Protein AF-Q6RUT8-2-F1 (afdb_monomer_lite)

Sequence (332 aa):
MAEQKAREAKVSLEETQAGELASYVHENLEAVQMAGKLAQQETQDALELLQEKSQVLEGSVAGLDQQLKDLSDHCLALSWRLDLQEQTLGLKLSQKQAAWEGMERESLKDLVQWLKEVTAHLEEVQEKVNSLPQQIESISNKCVIHKSEVDVKISAEGKAREFEVETVRQELAALLMSVQLLKEENPGRKIAEIQGQLATFQKQMIKLENSLQANKTIQNLKFNNETKLRTEEIATLRESMLRLWSEEGPWPLTLGSKRVFMSLVRQRFFIKDVALDAMVSVNSWGVYQAVRWLRWKRFLLNLVAQKRPGVTSAMTQWKPAYEVTSLTVFQK

pLDDT: mean 80.49, std 21.08, range [28.77, 98.75]

Secondary structure (DSSP, 8-state):
-HHHHHHHHHHHHHHHHHHHHHHHHHHHHHHHHHHHHHHHHHHHHHHHHHHHHHHHHHHHHHHHHHHHHHHHHHHHHHHHHHHHHHHHHHHHHHHHHHHHHHHHHHHHHHHHHHHHHHHHHHHHHHHHHHHHHHHHHHHHHHHHHHHHHHHHHHHHHHHHHHHHHHHHHHHHHHHHHHHHHHHHS-HHHHHHHHHHHHHHHHHHHHHHHHHHHHHHHHHHHHHHHHHHHHHHHHHHHHHHHHHHHHS--S----HHHHHHHHHHHHS-TT-----TT-TT---HHHHHHHHHHHHHHHHHHHHHHHT-S---SS------------------

Structure (mmCIF, N/CA/C/O backbone):
data_AF-Q6RUT8-2-F1
#
_entry.id   AF-Q6RUT8-2-F1
#
loop_
_atom_site.group_PDB
_atom_site.id
_atom_site.type_symbol
_atom_site.label_atom_id
_atom_site.label_alt_id
_atom_site.label_comp_id
_atom_site.label_asym_id
_atom_site.label_entity_id
_atom_site.label_seq_id
_atom_site.pdbx_PDB_ins_code
_atom_site.Cartn_x
_atom_site.Cartn_y
_atom_site.Cartn_z
_atom_site.occupancy
_atom_site.B_iso_or_equiv
_atom_site.auth_seq_id
_atom_site.auth_comp_id
_atom_site.auth_asym_id
_atom_site.auth_atom_id
_atom_site.pdbx_PDB_model_num
ATOM 1 N N . MET A 1 1 ? 136.894 -28.354 -70.378 1.00 56.44 1 MET A N 1
ATOM 2 C CA . MET A 1 1 ? 135.723 -28.345 -71.290 1.00 56.44 1 MET A CA 1
ATOM 3 C C . MET A 1 1 ? 134.464 -28.910 -70.633 1.00 56.44 1 MET A C 1
ATOM 5 O O . MET A 1 1 ? 133.463 -28.209 -70.637 1.00 56.44 1 MET A O 1
ATOM 9 N N . ALA A 1 2 ? 134.487 -30.113 -70.036 1.00 69.94 2 ALA A N 1
ATOM 10 C CA . ALA A 1 2 ? 133.296 -30.693 -69.392 1.00 69.94 2 ALA A CA 1
ATOM 11 C C . ALA A 1 2 ? 132.776 -29.879 -68.184 1.00 69.94 2 ALA A C 1
ATOM 13 O O . ALA A 1 2 ? 131.581 -29.626 -68.105 1.00 69.94 2 ALA A O 1
ATOM 14 N N . GLU A 1 3 ? 133.657 -29.388 -67.300 1.00 69.00 3 GLU A N 1
ATOM 15 C CA . GLU A 1 3 ? 133.248 -28.549 -66.156 1.00 69.00 3 GLU A CA 1
ATOM 16 C C . GLU A 1 3 ? 132.601 -27.222 -66.566 1.00 69.00 3 GLU A C 1
ATOM 18 O O . GLU A 1 3 ? 131.673 -26.773 -65.905 1.00 69.00 3 GLU A O 1
ATOM 23 N N . GLN A 1 4 ? 133.062 -26.591 -67.650 1.00 69.62 4 GLN A N 1
ATOM 24 C CA . GLN A 1 4 ? 132.521 -25.301 -68.087 1.00 69.62 4 GLN A CA 1
ATOM 25 C C . GLN A 1 4 ? 131.112 -25.463 -68.660 1.00 69.62 4 GLN A C 1
ATOM 27 O O . GLN A 1 4 ? 130.215 -24.737 -68.254 1.00 69.62 4 GLN A O 1
ATOM 32 N N . LYS A 1 5 ? 130.891 -26.503 -69.480 1.00 73.69 5 LYS A N 1
ATOM 33 C CA . LYS A 1 5 ? 129.544 -26.891 -69.927 1.00 73.69 5 LYS A CA 1
ATOM 34 C C . LYS A 1 5 ? 128.638 -27.308 -68.768 1.00 73.69 5 LYS A C 1
ATOM 36 O O . LYS A 1 5 ? 127.457 -27.002 -68.801 1.00 73.69 5 LYS A O 1
ATOM 41 N N . ALA A 1 6 ? 129.166 -27.987 -67.745 1.00 75.38 6 ALA A N 1
ATOM 42 C CA . ALA A 1 6 ? 128.391 -28.337 -66.553 1.00 75.38 6 ALA A CA 1
ATOM 43 C C . ALA A 1 6 ? 128.013 -27.096 -65.726 1.00 75.38 6 ALA A C 1
ATOM 45 O O . ALA A 1 6 ? 126.902 -27.032 -65.210 1.00 75.38 6 ALA A O 1
ATOM 46 N N . ARG A 1 7 ? 128.902 -26.095 -65.629 1.00 74.56 7 ARG A N 1
ATOM 47 C CA . ARG A 1 7 ? 128.604 -24.798 -65.000 1.00 74.56 7 ARG A CA 1
ATOM 48 C C . ARG A 1 7 ? 127.581 -24.001 -65.801 1.00 74.56 7 ARG A C 1
ATOM 50 O O . ARG A 1 7 ? 126.637 -23.518 -65.201 1.00 74.56 7 ARG A O 1
ATOM 57 N N . GLU A 1 8 ? 127.726 -23.908 -67.120 1.00 75.88 8 GLU A N 1
ATOM 58 C CA . GLU A 1 8 ? 126.748 -23.246 -67.998 1.00 75.88 8 GLU A CA 1
ATOM 59 C C . GLU A 1 8 ? 125.385 -23.937 -67.941 1.00 75.88 8 GLU A C 1
ATOM 61 O O . GLU A 1 8 ? 124.378 -23.264 -67.776 1.00 75.88 8 GLU A O 1
ATOM 66 N N . ALA A 1 9 ? 125.343 -25.274 -67.983 1.00 75.50 9 ALA A N 1
ATOM 67 C CA . ALA A 1 9 ? 124.104 -26.029 -67.817 1.00 75.50 9 ALA A CA 1
ATOM 68 C C . ALA A 1 9 ? 123.479 -25.783 -66.437 1.00 75.50 9 ALA A C 1
ATOM 70 O O . ALA A 1 9 ? 122.274 -25.576 -66.351 1.00 75.50 9 ALA A O 1
ATOM 71 N N . LYS A 1 10 ? 124.287 -25.745 -65.367 1.00 79.25 10 LYS A N 1
ATOM 72 C CA . LYS A 1 10 ? 123.815 -25.433 -64.013 1.00 79.25 10 LYS A CA 1
ATOM 73 C C . LYS A 1 10 ? 123.274 -24.007 -63.909 1.00 79.25 10 LYS A C 1
ATOM 75 O O . LYS A 1 10 ? 122.197 -23.847 -63.364 1.00 79.25 10 LYS A O 1
ATOM 80 N N . VAL A 1 11 ? 123.963 -23.015 -64.477 1.00 77.31 11 VAL A N 1
ATOM 81 C CA . VAL A 1 11 ? 123.493 -21.620 -64.537 1.00 77.31 11 VAL A CA 1
ATOM 82 C C . VAL A 1 11 ? 122.209 -21.525 -65.348 1.00 77.31 11 VAL A C 1
ATOM 84 O O . VAL A 1 11 ? 121.257 -20.936 -64.871 1.00 77.31 11 VAL A O 1
ATOM 87 N N . SER A 1 12 ? 122.131 -22.160 -66.521 1.00 77.75 12 SER A N 1
ATOM 88 C CA . SER A 1 12 ? 120.907 -22.155 -67.329 1.00 77.75 12 SER A CA 1
ATOM 89 C C . SER A 1 12 ? 119.745 -22.840 -66.615 1.00 77.75 12 SER A C 1
ATOM 91 O O . SER A 1 12 ? 118.621 -22.369 -66.710 1.00 77.75 12 SER A O 1
ATOM 93 N N . LEU A 1 13 ? 120.018 -23.91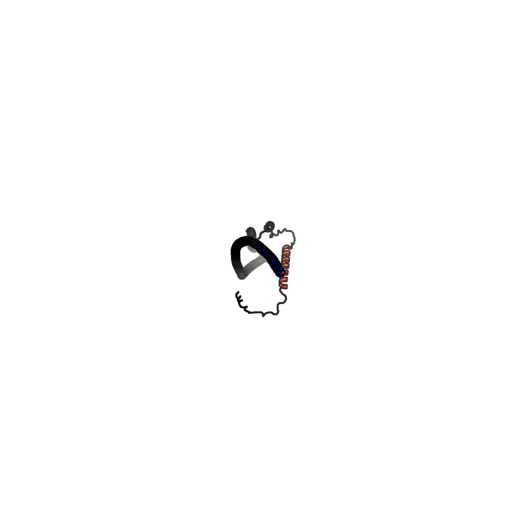5 -65.863 1.00 79.56 13 LEU A N 1
ATOM 94 C CA . LEU A 1 13 ? 119.019 -24.637 -65.085 1.00 79.56 13 LEU A CA 1
ATOM 95 C C . LEU A 1 13 ? 118.562 -23.803 -63.882 1.00 79.56 13 LEU A C 1
ATOM 97 O O . LEU A 1 13 ? 117.364 -23.720 -63.640 1.00 79.56 13 LEU A O 1
ATOM 101 N N . GLU A 1 14 ? 119.494 -23.142 -63.189 1.00 81.38 14 GLU A N 1
ATOM 102 C CA . GLU A 1 14 ? 119.226 -22.161 -62.130 1.00 81.38 14 GLU A CA 1
ATOM 103 C C . GLU A 1 14 ? 118.451 -20.948 -62.668 1.00 81.38 14 GLU A C 1
ATOM 105 O O . GLU A 1 14 ? 117.532 -20.495 -62.000 1.00 81.38 14 GLU A O 1
ATOM 110 N N . GLU A 1 15 ? 118.747 -20.455 -63.874 1.00 80.38 15 GLU A N 1
ATOM 111 C CA . GLU A 1 15 ? 118.014 -19.372 -64.543 1.00 80.38 15 GLU A CA 1
ATOM 112 C C . GLU A 1 15 ? 116.606 -19.806 -64.950 1.00 80.38 15 GLU A C 1
ATOM 114 O O . GLU A 1 15 ? 115.661 -19.061 -64.707 1.00 80.38 15 GLU A O 1
ATOM 119 N N . THR A 1 16 ? 116.422 -21.009 -65.511 1.00 82.88 16 THR A N 1
ATOM 120 C CA . THR A 1 16 ? 115.076 -21.547 -65.769 1.00 82.88 16 THR A CA 1
ATOM 121 C C . THR A 1 16 ? 114.309 -21.773 -64.475 1.00 82.88 16 THR A C 1
ATOM 123 O O . THR A 1 16 ? 113.157 -21.372 -64.403 1.00 82.88 16 THR A O 1
ATOM 126 N N . GLN A 1 17 ? 114.934 -22.322 -63.428 1.00 86.06 17 GLN A N 1
ATOM 127 C CA . GLN A 1 17 ? 114.297 -22.490 -62.119 1.00 86.06 17 GLN A CA 1
ATOM 128 C C . GLN A 1 17 ? 113.959 -21.141 -61.482 1.00 86.06 17 GLN A C 1
ATOM 130 O O . GLN A 1 17 ? 112.883 -20.988 -60.916 1.00 86.06 17 GLN A O 1
ATOM 135 N N . ALA A 1 18 ? 114.840 -20.145 -61.583 1.00 84.12 18 ALA A N 1
ATOM 136 C CA . ALA A 1 18 ? 114.587 -18.791 -61.106 1.00 84.12 18 ALA A CA 1
ATOM 137 C C . ALA A 1 18 ? 113.486 -18.104 -61.923 1.00 84.12 18 ALA A C 1
ATOM 139 O O . ALA A 1 18 ? 112.670 -17.393 -61.348 1.00 84.12 18 ALA A O 1
ATOM 140 N N . GLY A 1 19 ? 113.432 -18.336 -63.236 1.00 85.31 19 GLY A N 1
ATOM 141 C CA . GLY A 1 19 ? 112.384 -17.846 -64.128 1.00 85.31 19 GLY A CA 1
ATOM 142 C C . GLY A 1 19 ? 111.025 -18.491 -63.850 1.00 85.31 19 GLY A C 1
ATOM 143 O O . GLY A 1 19 ? 110.020 -17.786 -63.776 1.00 85.31 19 GLY A O 1
ATOM 144 N N . GLU A 1 20 ? 110.989 -19.805 -63.624 1.00 87.75 20 GLU A N 1
ATOM 145 C CA . GLU A 1 20 ? 109.802 -20.549 -63.188 1.00 87.75 20 GLU A CA 1
ATOM 146 C C . GLU A 1 20 ? 109.342 -20.079 -61.805 1.00 87.75 20 GLU A C 1
ATOM 148 O O . GLU A 1 20 ? 108.165 -19.782 -61.624 1.00 87.75 20 GLU A O 1
ATOM 153 N N . LEU A 1 21 ? 110.264 -19.924 -60.848 1.00 89.81 21 LEU A N 1
ATOM 154 C CA . LEU A 1 21 ? 109.967 -19.376 -59.522 1.00 89.81 21 LEU A CA 1
ATOM 155 C C . LEU A 1 21 ? 109.463 -17.932 -59.602 1.00 89.81 21 LEU A C 1
ATOM 157 O O . LEU A 1 21 ? 108.518 -17.590 -58.900 1.00 89.81 21 LEU A O 1
ATOM 161 N N . ALA A 1 22 ? 110.053 -17.083 -60.444 1.00 90.88 22 ALA A N 1
ATOM 162 C CA . ALA A 1 22 ? 109.612 -15.703 -60.632 1.00 90.88 22 ALA A CA 1
ATOM 163 C C . ALA A 1 22 ? 108.221 -15.639 -61.272 1.00 90.88 22 ALA A C 1
ATOM 165 O O . ALA A 1 22 ? 107.386 -14.865 -60.811 1.00 90.88 22 ALA A O 1
ATOM 166 N N . SER A 1 23 ? 107.957 -16.479 -62.277 1.00 89.00 23 SER A N 1
ATOM 167 C CA . SER A 1 23 ? 106.639 -16.599 -62.913 1.00 89.00 23 SER A CA 1
ATOM 168 C C . SER A 1 23 ? 105.604 -17.100 -61.908 1.00 89.00 23 SER A C 1
ATOM 170 O O . SER A 1 23 ? 104.559 -16.484 -61.754 1.00 89.00 23 SER A O 1
ATOM 172 N N . TYR A 1 24 ? 105.940 -18.127 -61.124 1.00 91.44 24 TYR A N 1
ATOM 173 C CA . TYR A 1 24 ? 105.092 -18.645 -60.051 1.00 91.44 24 TYR A CA 1
ATOM 174 C C . TYR A 1 24 ? 104.821 -17.597 -58.961 1.00 91.44 24 TYR A C 1
ATOM 176 O O . TYR A 1 24 ? 103.690 -17.450 -58.502 1.00 91.44 24 TYR A O 1
ATOM 184 N N . VAL A 1 25 ? 105.831 -16.837 -58.524 1.00 93.31 25 VAL A N 1
ATOM 185 C CA . VAL A 1 25 ? 105.654 -15.740 -57.555 1.00 93.31 25 VAL A CA 1
ATOM 186 C C . VAL A 1 25 ? 104.787 -14.631 -58.145 1.00 93.31 25 VAL A C 1
ATOM 188 O O . VAL A 1 25 ? 103.937 -14.096 -57.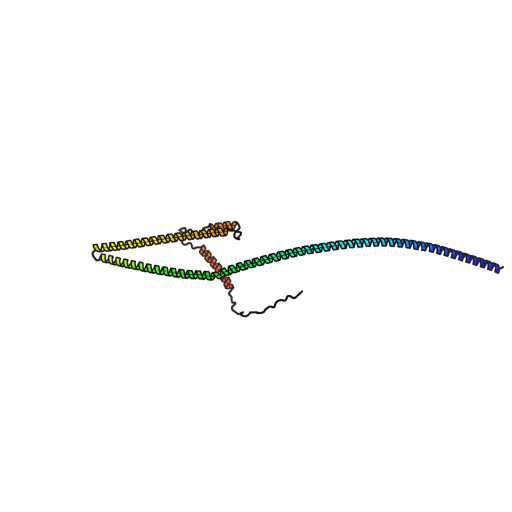437 1.00 93.31 25 VAL A O 1
ATOM 191 N N . HIS A 1 26 ? 104.974 -14.296 -59.420 1.00 93.75 26 HIS A N 1
ATOM 192 C CA . HIS A 1 26 ? 104.181 -13.287 -60.111 1.00 93.75 26 HIS A CA 1
ATOM 193 C C . HIS A 1 26 ? 102.716 -13.711 -60.244 1.00 93.75 26 HIS A C 1
ATOM 195 O O . HIS A 1 26 ? 101.845 -12.960 -59.822 1.00 93.75 26 HIS A O 1
ATOM 201 N N . GLU A 1 27 ? 102.448 -14.933 -60.706 1.00 92.81 27 GLU A N 1
ATOM 202 C CA . GLU A 1 27 ? 101.102 -15.512 -60.778 1.00 92.81 27 GLU A CA 1
ATOM 203 C C . GLU A 1 27 ? 100.431 -15.555 -59.400 1.00 92.81 27 GLU A C 1
ATOM 205 O O . GLU A 1 27 ? 99.270 -15.175 -59.267 1.00 92.81 27 GLU A O 1
ATOM 210 N N . ASN A 1 28 ? 101.153 -15.949 -58.344 1.00 94.12 28 ASN A N 1
ATOM 211 C CA . ASN A 1 28 ? 100.616 -15.914 -56.981 1.00 94.12 28 ASN A CA 1
ATOM 212 C C . ASN A 1 28 ? 100.336 -14.487 -56.504 1.00 94.12 28 ASN A C 1
ATOM 214 O O . ASN A 1 28 ? 99.340 -14.252 -55.824 1.00 94.12 28 ASN A O 1
ATOM 218 N N . LEU A 1 29 ? 101.197 -13.528 -56.841 1.00 94.69 29 LEU A N 1
ATOM 219 C CA . LEU A 1 29 ? 100.994 -12.127 -56.494 1.00 94.69 29 LEU A CA 1
ATOM 220 C C . LEU A 1 29 ? 99.775 -11.553 -57.225 1.00 94.69 29 LEU A C 1
ATOM 222 O O . LEU A 1 29 ? 98.961 -10.880 -56.595 1.00 94.69 29 LEU A O 1
ATOM 226 N N . GLU A 1 30 ? 99.600 -11.862 -58.510 1.00 94.81 30 GLU A N 1
ATOM 227 C CA . GLU A 1 30 ? 98.398 -11.515 -59.270 1.00 94.81 30 GLU A CA 1
ATOM 228 C C . GLU A 1 30 ? 97.152 -12.192 -58.687 1.00 94.81 30 GLU A C 1
ATOM 230 O O . GLU A 1 30 ? 96.139 -11.526 -58.473 1.00 94.81 30 GLU A O 1
ATOM 235 N N . ALA A 1 31 ? 97.229 -13.479 -58.337 1.00 94.12 31 ALA A N 1
ATOM 236 C CA . ALA A 1 31 ? 96.135 -14.211 -57.704 1.00 94.12 31 ALA A CA 1
ATOM 237 C C . ALA A 1 31 ? 95.742 -13.602 -56.349 1.00 94.12 31 ALA A C 1
ATOM 239 O O . ALA A 1 31 ? 94.557 -13.415 -56.084 1.00 94.12 31 ALA A O 1
ATOM 240 N N . VAL A 1 32 ? 96.714 -13.223 -55.511 1.00 95.19 32 VAL A N 1
ATOM 241 C CA . VAL A 1 32 ? 96.474 -12.539 -54.228 1.00 95.19 32 VAL A CA 1
ATOM 242 C C . VAL A 1 32 ? 95.890 -11.144 -54.445 1.00 95.19 32 VAL A C 1
ATOM 244 O O . VAL A 1 32 ? 94.985 -10.749 -53.715 1.00 95.19 32 VAL A O 1
ATOM 247 N N . GLN A 1 33 ? 96.349 -10.395 -55.450 1.00 95.38 33 GLN A N 1
ATOM 248 C CA . GLN A 1 33 ? 95.771 -9.089 -55.780 1.00 95.38 33 GLN A CA 1
ATOM 249 C C . GLN A 1 33 ? 94.326 -9.209 -56.270 1.00 95.38 33 GLN A C 1
ATOM 251 O O . GLN A 1 33 ? 93.475 -8.415 -55.868 1.00 95.38 33 GLN A O 1
ATOM 256 N N . MET A 1 34 ? 94.033 -10.196 -57.116 1.00 95.56 34 MET A N 1
ATOM 257 C CA . MET A 1 34 ? 92.679 -10.465 -57.596 1.00 95.56 34 MET A CA 1
ATOM 258 C C . MET A 1 34 ? 91.772 -10.945 -56.462 1.00 95.56 34 MET A C 1
ATOM 260 O O . MET A 1 34 ? 90.667 -10.427 -56.322 1.00 95.56 34 MET A O 1
ATOM 264 N N . ALA A 1 35 ? 92.254 -11.844 -55.601 1.00 94.88 35 ALA A N 1
ATOM 265 C CA . ALA A 1 35 ? 91.545 -12.265 -54.396 1.00 94.88 35 ALA A CA 1
ATOM 266 C C . ALA A 1 35 ? 91.306 -11.089 -53.436 1.00 94.88 35 ALA A C 1
ATOM 268 O O . ALA A 1 35 ? 90.221 -10.971 -52.880 1.00 94.88 35 ALA A O 1
ATOM 269 N N . GLY A 1 36 ? 92.274 -10.181 -53.284 1.00 95.88 36 GLY A N 1
ATOM 270 C CA . GLY A 1 36 ? 92.131 -8.969 -52.479 1.00 95.88 36 GLY A CA 1
ATOM 271 C C . GLY A 1 36 ? 91.071 -8.012 -53.030 1.00 95.88 36 GLY A C 1
ATOM 272 O O . GLY A 1 36 ? 90.261 -7.501 -52.262 1.00 95.88 36 GLY A O 1
ATOM 273 N N . LYS A 1 37 ? 91.025 -7.812 -54.355 1.00 96.06 37 LYS A N 1
ATOM 274 C CA . LYS A 1 37 ? 89.979 -7.010 -55.017 1.00 96.06 37 LYS A CA 1
ATOM 275 C C . LYS A 1 37 ? 88.596 -7.639 -54.869 1.00 96.06 37 LYS A C 1
ATOM 277 O O . LYS A 1 37 ? 87.652 -6.926 -54.544 1.00 96.06 37 LYS A O 1
ATOM 282 N N . LEU A 1 38 ? 88.487 -8.951 -55.084 1.00 96.12 38 LEU A N 1
ATOM 283 C CA . LEU A 1 38 ? 87.235 -9.690 -54.906 1.00 96.12 38 LEU A CA 1
ATOM 284 C C . LEU A 1 38 ? 86.762 -9.625 -53.454 1.00 96.12 38 LEU A C 1
ATOM 286 O O . LEU A 1 38 ? 85.619 -9.265 -53.218 1.00 96.12 38 LEU A O 1
ATOM 290 N N . ALA A 1 39 ? 87.649 -9.859 -52.484 1.00 95.81 39 ALA A N 1
ATOM 291 C CA . ALA A 1 39 ? 87.321 -9.735 -51.068 1.00 95.81 39 ALA A CA 1
ATOM 292 C C . ALA A 1 39 ? 86.881 -8.309 -50.706 1.00 95.81 39 ALA A C 1
ATOM 294 O O . ALA A 1 39 ? 85.915 -8.134 -49.971 1.00 95.81 39 ALA A O 1
ATOM 295 N N . GLN A 1 40 ? 87.543 -7.277 -51.240 1.00 96.25 40 GLN A N 1
ATOM 296 C CA . GLN A 1 40 ? 87.141 -5.889 -51.010 1.00 96.25 40 GLN A CA 1
ATOM 297 C C . GLN A 1 40 ? 85.747 -5.602 -51.589 1.00 96.25 40 GLN A C 1
ATOM 299 O O . GLN A 1 40 ? 84.926 -4.979 -50.917 1.00 96.25 40 GLN A O 1
ATOM 304 N N . GLN A 1 41 ? 85.461 -6.087 -52.797 1.00 96.44 41 GLN A N 1
ATOM 305 C CA . GLN A 1 41 ? 84.139 -5.973 -53.407 1.00 96.44 41 GLN A CA 1
ATOM 306 C C . GLN A 1 41 ? 83.078 -6.719 -52.586 1.00 96.44 41 GLN A C 1
ATOM 308 O O . GLN A 1 41 ? 82.079 -6.118 -52.216 1.00 96.44 41 GLN A O 1
ATOM 313 N N . GLU A 1 42 ? 83.327 -7.973 -52.203 1.00 96.31 42 GLU A N 1
ATOM 314 C CA . GLU A 1 42 ? 82.418 -8.756 -51.357 1.00 96.31 42 GLU A CA 1
ATOM 315 C C . GLU A 1 42 ? 82.150 -8.070 -50.009 1.00 96.31 42 GLU A C 1
ATOM 317 O O . GLU A 1 42 ? 81.015 -8.058 -49.535 1.00 96.31 42 GLU A O 1
ATOM 322 N N . THR A 1 43 ? 83.168 -7.461 -49.386 1.00 96.50 43 THR A N 1
ATOM 323 C CA . THR A 1 43 ? 82.971 -6.698 -48.143 1.00 96.50 43 THR A CA 1
ATOM 324 C C . THR A 1 43 ? 82.127 -5.446 -48.354 1.00 96.50 43 THR A C 1
ATOM 326 O O . THR A 1 43 ? 81.322 -5.114 -47.487 1.00 96.50 43 THR A O 1
ATOM 329 N N . GLN A 1 44 ? 82.281 -4.770 -49.493 1.00 96.94 44 GLN A N 1
ATOM 330 C CA . GLN A 1 44 ? 81.498 -3.588 -49.833 1.00 96.94 44 GLN A CA 1
ATOM 331 C C . GLN A 1 44 ? 80.036 -3.965 -50.106 1.00 96.94 44 GLN A C 1
ATOM 333 O O . GLN A 1 44 ? 79.140 -3.383 -49.497 1.00 96.94 44 GLN A O 1
ATOM 338 N N . ASP A 1 45 ? 79.807 -5.005 -50.911 1.00 96.94 45 ASP A N 1
ATOM 339 C CA . ASP A 1 45 ? 78.479 -5.554 -51.203 1.00 96.94 45 ASP A CA 1
ATOM 340 C C . ASP A 1 45 ? 77.777 -6.011 -49.905 1.00 96.94 45 ASP A C 1
ATOM 342 O O . ASP A 1 45 ? 76.585 -5.770 -49.695 1.00 96.94 45 ASP A O 1
ATOM 346 N N . ALA A 1 46 ? 78.519 -6.630 -48.976 1.00 97.06 46 ALA A N 1
ATOM 347 C CA . ALA A 1 46 ? 77.997 -7.036 -47.672 1.00 97.06 46 ALA A CA 1
ATOM 348 C C . ALA A 1 46 ? 77.639 -5.843 -46.766 1.00 97.06 46 ALA A C 1
ATOM 350 O O . ALA A 1 46 ? 76.643 -5.910 -46.040 1.00 97.06 46 ALA A O 1
ATOM 351 N N . LEU A 1 47 ? 78.428 -4.763 -46.791 1.00 97.38 47 LEU A N 1
ATOM 352 C CA . LEU A 1 47 ? 78.141 -3.536 -46.041 1.00 97.38 47 LEU A CA 1
ATOM 353 C C . LEU A 1 47 ? 76.908 -2.814 -46.589 1.00 97.38 47 LEU A C 1
ATOM 355 O O . LEU A 1 47 ? 76.058 -2.399 -45.801 1.00 97.38 47 LEU A O 1
ATOM 359 N N . GLU A 1 48 ? 76.774 -2.714 -47.912 1.00 97.06 48 GLU A N 1
ATOM 360 C CA . GLU A 1 48 ? 75.592 -2.138 -48.564 1.00 97.06 48 GLU A CA 1
ATOM 361 C C . GLU A 1 48 ? 74.332 -2.933 -48.207 1.00 97.06 48 GLU A C 1
ATOM 363 O O . GLU A 1 48 ? 73.350 -2.361 -47.730 1.00 97.06 48 GLU A O 1
ATOM 368 N N . LEU A 1 49 ? 74.396 -4.267 -48.279 1.00 97.56 49 LEU A N 1
ATOM 369 C CA . LEU A 1 49 ? 73.294 -5.135 -47.866 1.00 97.56 49 LEU A CA 1
ATOM 370 C C . LEU A 1 49 ? 72.937 -4.977 -46.376 1.00 97.56 49 LEU A C 1
ATOM 372 O O . LEU A 1 49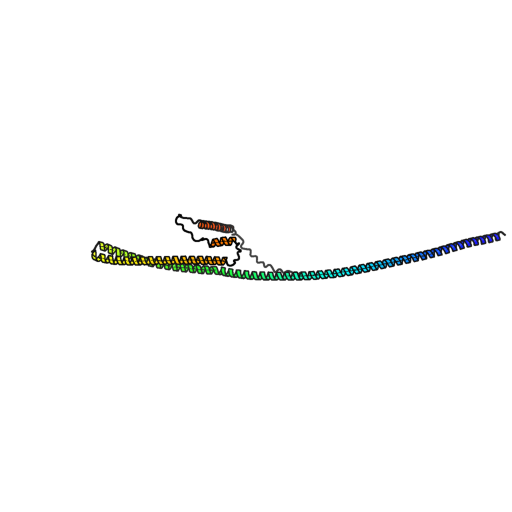 ? 71.764 -5.055 -46.000 1.00 97.56 49 LEU A O 1
ATOM 376 N N . LEU A 1 50 ? 73.926 -4.788 -45.495 1.00 97.75 50 LEU A N 1
ATOM 377 C CA . LEU A 1 50 ? 73.679 -4.521 -44.073 1.00 97.75 50 LEU A CA 1
ATOM 378 C C . LEU A 1 50 ? 73.014 -3.159 -43.856 1.00 97.75 50 LEU A C 1
ATOM 380 O O . LEU A 1 50 ? 72.113 -3.057 -43.023 1.00 97.75 50 LEU A O 1
ATOM 384 N N . GLN A 1 51 ? 73.416 -2.137 -44.608 1.00 97.81 51 GLN A N 1
ATOM 385 C CA . GLN A 1 51 ? 72.812 -0.810 -44.552 1.00 97.81 51 GLN A CA 1
ATOM 386 C C . GLN A 1 51 ? 71.353 -0.838 -45.025 1.00 97.81 51 GLN A C 1
ATOM 388 O O . GLN A 1 51 ? 70.486 -0.294 -44.343 1.00 97.81 51 GLN A O 1
ATOM 393 N N . GLU A 1 52 ? 71.057 -1.528 -46.129 1.00 97.62 52 GLU A N 1
ATOM 394 C CA . GLU A 1 52 ? 69.684 -1.736 -46.606 1.00 97.62 52 GLU A CA 1
ATOM 395 C C . GLU A 1 52 ? 68.827 -2.447 -45.552 1.00 97.62 52 GLU A C 1
ATOM 397 O O . GLU A 1 52 ? 67.722 -2.004 -45.229 1.00 97.62 52 GLU A O 1
ATOM 402 N N . LYS A 1 53 ? 69.353 -3.521 -44.946 1.00 98.25 53 LYS A N 1
ATOM 403 C CA . LYS A 1 53 ? 68.670 -4.229 -43.853 1.00 98.25 53 LYS A CA 1
ATOM 404 C C . LYS A 1 53 ? 68.433 -3.325 -42.643 1.00 98.25 53 LYS A C 1
ATOM 406 O O . LYS A 1 53 ? 67.346 -3.388 -42.074 1.00 98.25 53 LYS A O 1
ATOM 411 N N . SER A 1 54 ? 69.400 -2.484 -42.264 1.00 97.56 54 SER A N 1
ATOM 412 C CA . SER A 1 54 ? 69.239 -1.504 -41.178 1.00 97.56 54 SER A CA 1
ATOM 413 C C . SER A 1 54 ? 68.101 -0.535 -41.477 1.00 97.56 54 SER A C 1
ATOM 415 O O . SER A 1 54 ? 67.219 -0.369 -40.644 1.00 97.56 54 SER A O 1
ATOM 417 N N . GLN A 1 55 ? 68.050 0.027 -42.687 1.00 98.00 55 GLN A N 1
ATOM 418 C CA . GLN A 1 55 ? 67.003 0.972 -43.088 1.00 98.00 55 GLN A CA 1
ATOM 419 C C . GLN A 1 55 ? 65.608 0.333 -43.091 1.00 98.00 55 GLN A C 1
ATOM 421 O O . GLN A 1 55 ? 64.642 0.936 -42.619 1.00 98.00 55 GLN A O 1
ATOM 426 N N . VAL A 1 56 ? 65.486 -0.907 -43.577 1.00 98.06 56 VAL A N 1
ATOM 427 C CA . VAL A 1 56 ? 64.217 -1.655 -43.539 1.00 98.06 56 VAL A CA 1
ATOM 428 C C . VAL A 1 56 ? 63.791 -1.949 -42.097 1.00 98.06 56 VAL A C 1
ATOM 430 O O . VAL A 1 56 ? 62.607 -1.824 -41.765 1.00 98.06 56 VAL A O 1
ATOM 433 N N . LEU A 1 57 ? 64.736 -2.317 -41.226 1.00 98.12 57 LEU A N 1
ATOM 434 C CA . LEU A 1 57 ? 64.467 -2.538 -39.805 1.00 98.12 57 LEU A CA 1
ATOM 435 C C . LEU A 1 57 ? 64.067 -1.241 -39.096 1.00 98.12 57 LEU A C 1
ATOM 437 O O . LEU A 1 57 ? 63.085 -1.251 -38.363 1.00 98.12 57 LEU A O 1
ATOM 441 N N . GLU A 1 58 ? 64.748 -0.126 -39.350 1.00 98.06 58 GLU A N 1
ATOM 442 C CA . GLU A 1 58 ? 64.403 1.198 -38.815 1.00 98.06 58 GLU A CA 1
ATOM 443 C C . GLU A 1 58 ? 62.992 1.622 -39.232 1.00 98.06 58 GLU A C 1
ATOM 445 O O . GLU A 1 58 ? 62.195 2.031 -38.388 1.00 98.06 58 GLU A O 1
ATOM 450 N N . GLY A 1 59 ? 62.639 1.448 -40.511 1.00 97.94 59 GLY A N 1
ATOM 451 C CA . GLY A 1 59 ? 61.284 1.704 -41.002 1.00 97.94 59 GLY A CA 1
ATOM 452 C C . GLY A 1 59 ? 60.235 0.802 -40.345 1.00 97.94 59 GLY A C 1
ATOM 453 O O . GLY A 1 59 ? 59.149 1.264 -39.993 1.00 97.94 59 GLY A O 1
ATOM 454 N N . SER A 1 60 ? 60.570 -0.470 -40.113 1.00 97.88 60 SER A N 1
ATOM 455 C CA . SER A 1 60 ? 59.693 -1.420 -39.415 1.00 97.88 60 SER A CA 1
ATOM 456 C C . SER A 1 60 ? 59.506 -1.045 -37.942 1.00 97.88 60 SER A C 1
ATOM 458 O O . SER A 1 60 ? 58.390 -1.107 -37.431 1.00 97.88 60 SER A O 1
ATOM 460 N N . VAL A 1 61 ? 60.572 -0.608 -37.266 1.00 98.44 61 VAL A N 1
ATOM 461 C CA . VAL A 1 61 ? 60.532 -0.124 -35.879 1.00 98.44 61 VAL A CA 1
ATOM 462 C C . VAL A 1 61 ? 59.691 1.147 -35.775 1.00 98.44 61 VAL A C 1
ATOM 464 O O . VAL A 1 61 ? 58.835 1.222 -34.900 1.00 98.44 61 VAL A O 1
ATOM 467 N N . ALA A 1 62 ? 59.856 2.105 -36.690 1.00 97.81 62 ALA A N 1
ATOM 468 C CA . ALA A 1 62 ? 59.029 3.312 -36.732 1.00 97.81 62 ALA A CA 1
ATOM 469 C C . ALA A 1 62 ? 57.545 2.991 -36.993 1.00 97.81 62 ALA A C 1
ATOM 471 O O . ALA A 1 62 ? 56.659 3.583 -36.377 1.00 97.81 62 ALA A O 1
ATOM 472 N N . GLY A 1 63 ? 57.263 2.018 -37.867 1.00 98.31 63 GLY A N 1
ATOM 473 C CA . GLY A 1 63 ? 55.906 1.525 -38.103 1.00 98.31 63 GLY A CA 1
ATOM 474 C C . GLY A 1 63 ? 55.280 0.890 -36.856 1.00 98.31 63 GLY A C 1
ATOM 475 O O . GLY A 1 63 ? 54.130 1.186 -36.532 1.00 98.31 63 GLY A O 1
ATOM 476 N N . LEU A 1 64 ? 56.038 0.061 -36.130 1.00 98.50 64 LEU A N 1
ATOM 477 C CA . LEU A 1 64 ? 55.593 -0.541 -34.868 1.00 98.50 64 LEU A CA 1
ATOM 478 C C . LEU A 1 64 ? 55.387 0.503 -33.762 1.00 98.50 64 LEU A C 1
ATOM 480 O O . LEU A 1 64 ? 54.425 0.387 -33.007 1.00 98.50 64 LEU A O 1
ATOM 484 N N . ASP A 1 65 ? 56.240 1.525 -33.676 1.00 98.38 65 ASP A N 1
ATOM 485 C CA . ASP A 1 65 ? 56.099 2.621 -32.707 1.00 98.38 65 ASP A CA 1
ATOM 486 C C . ASP A 1 65 ? 54.810 3.421 -32.945 1.00 98.38 65 ASP A C 1
ATOM 488 O O . ASP A 1 65 ? 54.035 3.654 -32.015 1.00 98.38 65 ASP A O 1
ATOM 492 N N . GLN A 1 66 ? 54.504 3.742 -34.207 1.00 98.25 66 GLN A N 1
ATOM 493 C CA . GLN A 1 66 ? 53.246 4.400 -34.557 1.00 98.25 66 GLN A CA 1
ATOM 494 C C . GLN A 1 66 ? 52.030 3.522 -34.223 1.00 98.25 66 GLN A C 1
ATOM 496 O O . GLN A 1 66 ? 51.065 4.014 -33.644 1.00 98.25 66 GLN A O 1
ATOM 501 N N . GLN A 1 67 ? 52.081 2.217 -34.517 1.00 98.62 67 GLN A N 1
ATOM 502 C CA . GLN A 1 67 ? 51.005 1.286 -34.152 1.00 98.62 67 GLN A CA 1
ATOM 503 C C . GLN A 1 67 ? 50.815 1.177 -32.635 1.00 98.62 67 GLN A C 1
ATOM 505 O O . GLN A 1 67 ? 49.681 1.123 -32.156 1.00 98.62 67 GLN A O 1
ATOM 510 N N . LEU A 1 68 ? 51.910 1.151 -31.869 1.00 98.50 68 LEU A N 1
ATOM 511 C CA . LEU A 1 68 ? 51.867 1.130 -30.409 1.00 98.50 68 LEU A CA 1
ATOM 512 C C . LEU A 1 68 ? 51.240 2.417 -29.863 1.00 98.50 68 LEU A C 1
ATOM 514 O O . LEU A 1 68 ? 50.427 2.358 -28.940 1.00 98.50 68 LEU A O 1
ATOM 518 N N . LYS A 1 69 ? 51.583 3.567 -30.451 1.00 98.38 69 LYS A N 1
ATOM 519 C CA . LYS A 1 69 ? 51.004 4.866 -30.105 1.00 98.38 69 LYS A CA 1
ATOM 520 C C . LYS A 1 69 ? 49.506 4.919 -30.403 1.00 98.38 69 LYS A C 1
ATOM 522 O O . LYS A 1 69 ? 48.733 5.246 -29.507 1.00 98.38 69 LYS A O 1
ATOM 527 N N . ASP A 1 70 ? 49.091 4.513 -31.600 1.00 98.44 70 ASP A N 1
ATOM 528 C CA . ASP A 1 70 ? 47.677 4.471 -31.991 1.00 98.44 70 ASP A CA 1
ATOM 529 C C . ASP A 1 70 ? 46.870 3.538 -31.072 1.00 98.44 70 ASP A C 1
ATOM 531 O O . ASP A 1 70 ? 45.755 3.861 -30.653 1.00 98.44 70 ASP A O 1
ATOM 535 N N . LEU A 1 71 ? 47.446 2.387 -30.703 1.00 98.62 71 LEU A N 1
ATOM 536 C CA . LEU A 1 71 ? 46.842 1.463 -29.745 1.00 98.62 71 LEU A CA 1
ATOM 537 C C . LEU A 1 71 ? 46.759 2.072 -28.337 1.00 98.62 71 LEU A C 1
ATOM 539 O O . LEU A 1 71 ? 45.747 1.895 -27.659 1.00 98.62 71 LEU A O 1
ATOM 543 N N . SER A 1 72 ? 47.792 2.790 -27.892 1.00 98.50 72 SER A N 1
ATOM 544 C CA . SER A 1 72 ? 47.802 3.488 -26.601 1.00 98.50 72 SER A CA 1
ATOM 545 C C . SER A 1 72 ? 46.697 4.544 -26.531 1.00 98.50 72 SER A C 1
ATOM 547 O O . SER A 1 72 ? 45.887 4.527 -25.600 1.00 98.50 72 SER A O 1
ATOM 549 N N . ASP A 1 73 ? 46.582 5.383 -27.562 1.00 98.25 73 ASP A N 1
ATOM 550 C CA . ASP A 1 73 ? 45.542 6.407 -27.678 1.00 98.25 73 ASP A CA 1
ATOM 551 C C . ASP A 1 73 ? 44.139 5.779 -27.708 1.00 98.25 73 ASP A C 1
ATOM 553 O O . ASP A 1 73 ? 43.213 6.252 -27.039 1.00 98.25 73 ASP A O 1
ATOM 557 N N . HIS A 1 74 ? 43.979 4.655 -28.416 1.00 98.50 74 HIS A N 1
ATOM 558 C CA . HIS A 1 74 ? 42.729 3.900 -28.429 1.00 98.50 74 HIS A CA 1
ATOM 559 C C . HIS A 1 74 ? 42.364 3.345 -27.044 1.00 98.50 74 HIS A C 1
ATOM 561 O O . HIS A 1 74 ? 41.218 3.476 -26.604 1.00 98.50 74 HIS A O 1
ATOM 567 N N . CYS A 1 75 ? 43.327 2.762 -26.326 1.00 98.69 75 CYS A N 1
ATOM 568 C CA . CYS A 1 75 ? 43.131 2.267 -24.964 1.00 98.69 75 CYS A CA 1
ATOM 569 C C . CYS A 1 75 ? 42.739 3.398 -24.001 1.00 98.69 75 CYS A C 1
ATOM 571 O O . CYS A 1 75 ? 41.838 3.218 -23.176 1.00 98.69 75 CYS A O 1
ATOM 573 N N . LEU A 1 76 ? 43.347 4.580 -24.131 1.00 98.50 76 LEU A N 1
ATOM 574 C CA . LEU A 1 76 ? 42.973 5.763 -23.353 1.00 98.50 76 LEU A CA 1
ATOM 575 C C . LEU A 1 76 ? 41.533 6.197 -23.650 1.00 98.50 76 LEU A C 1
ATOM 577 O O . LEU A 1 76 ? 40.746 6.384 -22.723 1.00 98.50 76 LEU A O 1
ATOM 581 N N . ALA A 1 77 ? 41.146 6.291 -24.925 1.00 98.38 77 ALA A N 1
ATOM 582 C CA . ALA A 1 77 ? 39.779 6.634 -25.318 1.00 98.38 77 ALA A CA 1
ATOM 583 C C . ALA A 1 77 ? 38.742 5.623 -24.791 1.00 98.38 77 ALA A C 1
ATOM 585 O O . ALA A 1 77 ? 37.664 6.007 -24.327 1.00 98.38 77 ALA A O 1
ATOM 586 N N . LEU A 1 78 ? 39.068 4.326 -24.823 1.00 98.62 78 LEU A N 1
ATOM 587 C CA . LEU A 1 78 ? 38.230 3.279 -24.239 1.00 98.62 78 LEU A CA 1
ATOM 588 C C . LEU A 1 78 ? 38.103 3.421 -22.723 1.00 98.62 78 LEU A C 1
ATOM 590 O O . LEU A 1 78 ? 36.996 3.283 -22.206 1.00 98.62 78 LEU A O 1
ATOM 594 N N . SER A 1 79 ? 39.199 3.733 -22.035 1.00 98.56 79 SER A N 1
ATOM 595 C CA . SER A 1 79 ? 39.219 3.921 -20.581 1.00 98.56 79 SER A CA 1
ATOM 596 C C . SER A 1 79 ? 38.319 5.088 -20.169 1.00 98.56 79 SER A C 1
ATOM 598 O O . SER A 1 79 ? 37.461 4.921 -19.308 1.00 98.56 79 SER A O 1
ATOM 600 N N . TRP A 1 80 ? 38.412 6.226 -20.866 1.00 98.44 80 TRP A N 1
ATOM 601 C CA . TRP A 1 80 ? 37.517 7.370 -20.658 1.00 98.44 80 TRP A CA 1
ATOM 602 C C . TRP A 1 80 ? 36.045 7.036 -20.911 1.00 98.44 80 TRP A C 1
ATOM 604 O O . TRP A 1 80 ? 35.166 7.458 -20.160 1.00 98.44 80 TRP A O 1
ATOM 614 N N . ARG A 1 81 ? 35.748 6.268 -21.966 1.00 98.75 81 ARG A N 1
ATOM 615 C CA . ARG A 1 81 ? 34.372 5.858 -22.276 1.00 98.75 81 ARG A CA 1
ATOM 616 C C . ARG A 1 81 ? 33.802 4.925 -21.209 1.00 98.75 81 ARG A C 1
ATOM 618 O O . ARG A 1 81 ? 32.626 5.059 -20.876 1.00 98.75 81 ARG A O 1
ATOM 625 N N . LEU A 1 82 ? 34.609 3.992 -20.705 1.00 98.62 82 LEU A N 1
ATOM 626 C CA . LEU A 1 82 ? 34.214 3.079 -19.634 1.00 98.62 82 LEU A CA 1
ATOM 627 C C . LEU A 1 82 ? 33.964 3.836 -18.328 1.00 98.62 82 LEU A C 1
ATOM 629 O O . LEU A 1 82 ? 32.901 3.650 -17.744 1.00 98.62 82 LEU A O 1
ATOM 633 N N . ASP A 1 83 ? 34.861 4.745 -17.938 1.00 98.62 83 ASP A N 1
ATOM 634 C CA . ASP A 1 83 ? 34.687 5.589 -16.747 1.00 98.62 83 ASP A CA 1
ATOM 635 C C . ASP A 1 83 ? 33.405 6.433 -16.841 1.00 98.62 83 ASP A C 1
ATOM 637 O O . ASP A 1 83 ? 32.556 6.406 -15.951 1.00 98.62 83 ASP A O 1
ATOM 641 N N . LEU A 1 84 ? 33.160 7.084 -17.984 1.00 98.44 84 LEU A N 1
ATOM 642 C CA . LEU A 1 84 ? 31.924 7.840 -18.200 1.00 98.44 84 LEU A CA 1
ATOM 643 C C . LEU A 1 84 ? 30.666 6.958 -18.093 1.00 98.44 84 LEU A C 1
ATOM 645 O O . LEU A 1 84 ? 29.640 7.393 -17.556 1.00 98.44 84 LEU A O 1
ATOM 649 N N . GLN A 1 85 ? 30.713 5.731 -18.619 1.00 98.69 85 GLN A N 1
ATOM 650 C CA . GLN A 1 85 ? 29.607 4.779 -18.513 1.00 98.69 85 GLN A CA 1
ATOM 651 C C . GLN A 1 85 ? 29.391 4.320 -17.071 1.00 98.69 85 GLN A C 1
ATOM 653 O O . GLN A 1 85 ? 28.242 4.273 -16.633 1.00 98.69 85 GLN A O 1
ATOM 658 N N . GLU A 1 86 ? 30.460 4.037 -16.332 1.00 98.56 86 GLU A N 1
ATOM 659 C CA . GLU A 1 86 ? 30.411 3.672 -14.918 1.00 98.56 86 GLU A CA 1
ATOM 660 C C . GLU A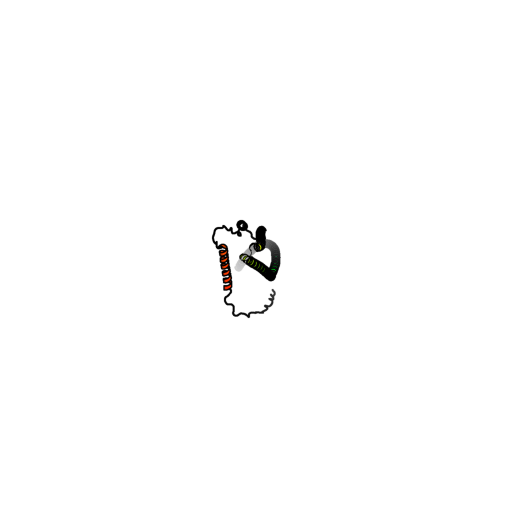 1 86 ? 29.787 4.793 -14.083 1.00 98.56 86 GLU A C 1
ATOM 662 O O . GLU A 1 86 ? 28.804 4.552 -13.382 1.00 98.56 86 GLU A O 1
ATOM 667 N N . GLN A 1 87 ? 30.241 6.038 -14.250 1.00 98.56 87 GLN A N 1
ATOM 668 C CA . GLN A 1 87 ? 29.667 7.205 -13.570 1.00 98.56 87 GLN A CA 1
ATOM 669 C C . GLN A 1 87 ? 28.190 7.410 -13.930 1.00 98.56 87 GLN A C 1
ATOM 671 O O . GLN A 1 87 ? 27.343 7.645 -13.066 1.00 98.56 87 GLN A O 1
ATOM 676 N N . THR A 1 88 ? 27.839 7.272 -15.212 1.00 98.69 88 THR A N 1
ATOM 677 C CA . THR A 1 88 ? 26.450 7.410 -15.674 1.00 98.69 88 THR A CA 1
ATOM 678 C C . THR A 1 88 ? 25.549 6.327 -15.082 1.00 98.69 88 THR A C 1
ATOM 680 O O . THR A 1 88 ? 24.417 6.610 -14.681 1.00 98.69 88 THR A O 1
ATOM 683 N N . LEU A 1 89 ? 26.023 5.080 -15.034 1.00 98.56 89 LEU A N 1
ATOM 684 C CA . LEU A 1 89 ? 25.293 3.970 -14.429 1.00 98.56 89 LEU A CA 1
ATOM 685 C C . LEU A 1 89 ? 25.190 4.137 -12.914 1.00 98.56 89 LEU A C 1
ATOM 687 O O . LEU A 1 89 ? 24.102 3.945 -12.379 1.00 98.56 89 LEU A O 1
ATOM 691 N N . GLY A 1 90 ? 26.260 4.573 -12.248 1.00 98.56 90 GLY A N 1
ATOM 692 C CA . GLY A 1 90 ? 26.271 4.891 -10.822 1.00 98.56 90 GLY A CA 1
ATOM 693 C C . GLY A 1 90 ? 25.242 5.963 -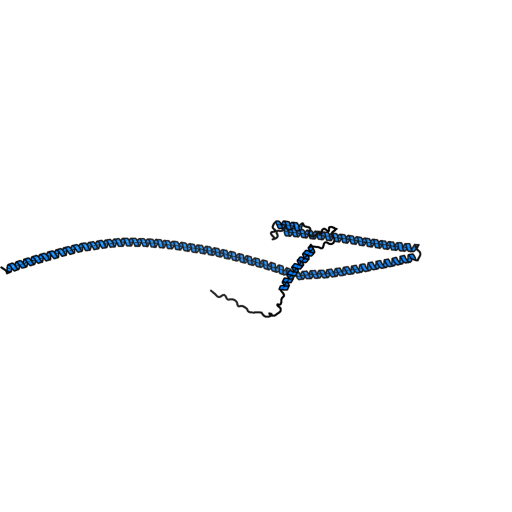10.467 1.00 98.56 90 GLY A C 1
ATOM 694 O O . GLY A 1 90 ? 24.424 5.764 -9.572 1.00 98.56 90 GLY A O 1
ATOM 695 N N . LEU A 1 91 ? 25.187 7.060 -11.229 1.00 98.50 91 LEU A N 1
ATOM 696 C CA . LEU A 1 91 ? 24.174 8.106 -11.048 1.00 98.50 91 LEU A CA 1
ATOM 697 C C . LEU A 1 91 ? 22.752 7.586 -11.283 1.00 98.50 91 LEU A C 1
ATOM 699 O O . LEU A 1 91 ? 21.859 7.862 -10.481 1.00 98.50 91 LEU A O 1
ATOM 703 N N . LYS A 1 92 ? 22.524 6.815 -12.354 1.00 98.56 92 LYS A N 1
ATOM 704 C CA . LYS A 1 92 ? 21.205 6.223 -12.634 1.00 98.56 92 LYS A CA 1
ATOM 705 C C . LYS A 1 92 ? 20.775 5.252 -11.538 1.00 98.56 92 LYS A C 1
ATOM 707 O O . LYS A 1 92 ? 19.603 5.252 -11.168 1.00 98.56 92 LYS A O 1
ATOM 712 N N . LEU A 1 93 ? 21.696 4.446 -11.015 1.00 98.56 93 LEU A N 1
ATOM 713 C CA . LEU A 1 93 ? 21.429 3.500 -9.937 1.00 98.56 93 LEU A CA 1
ATOM 714 C C . LEU A 1 93 ? 21.087 4.237 -8.640 1.00 98.56 93 LEU A C 1
ATOM 716 O O . LEU A 1 93 ? 20.045 3.953 -8.059 1.00 98.56 93 LEU A O 1
ATOM 720 N N . SER A 1 94 ? 21.863 5.255 -8.264 1.00 98.19 94 SER A N 1
ATOM 721 C CA . SER A 1 94 ? 21.580 6.108 -7.103 1.00 98.19 94 SER A CA 1
ATOM 722 C C . SER A 1 94 ? 20.236 6.833 -7.218 1.00 98.19 94 SER A C 1
ATOM 724 O O . SER A 1 94 ? 19.466 6.870 -6.262 1.00 98.19 94 SER A O 1
ATOM 726 N N . GLN A 1 95 ? 19.895 7.363 -8.398 1.00 98.31 95 GLN A N 1
ATOM 727 C CA . GLN A 1 95 ? 18.585 7.983 -8.640 1.00 98.31 95 GLN A CA 1
ATOM 728 C C . GLN A 1 95 ? 17.441 6.978 -8.503 1.00 98.31 95 GLN A C 1
ATOM 730 O O . GLN A 1 95 ? 16.408 7.285 -7.909 1.00 98.31 95 GLN A O 1
ATOM 735 N N . LYS A 1 96 ? 17.609 5.772 -9.057 1.00 98.12 96 LYS A N 1
ATOM 736 C CA . LYS A 1 96 ? 16.608 4.711 -8.938 1.00 98.12 96 LYS A CA 1
ATOM 737 C C . LYS A 1 96 ? 16.465 4.246 -7.496 1.00 98.12 96 LYS A C 1
ATOM 739 O O . LYS A 1 96 ? 15.336 4.103 -7.047 1.00 98.12 96 LYS A O 1
ATOM 744 N N . GLN A 1 97 ? 17.565 4.077 -6.772 1.00 98.50 97 GLN A N 1
ATOM 745 C CA . GLN A 1 97 ? 17.556 3.725 -5.357 1.00 98.50 97 GLN A CA 1
ATOM 746 C C . GLN A 1 97 ? 16.837 4.791 -4.523 1.00 98.50 97 GLN A C 1
ATOM 748 O O . GLN A 1 97 ? 15.913 4.459 -3.790 1.00 98.50 97 GLN A O 1
ATOM 753 N N . ALA A 1 98 ? 17.160 6.074 -4.707 1.00 98.06 98 ALA A N 1
ATOM 754 C CA . ALA A 1 98 ? 16.479 7.165 -4.011 1.00 98.06 98 ALA A CA 1
ATOM 755 C C . ALA A 1 98 ? 14.970 7.213 -4.318 1.00 98.06 98 ALA A C 1
ATOM 757 O O . ALA A 1 98 ? 14.165 7.483 -3.426 1.00 98.06 98 ALA A O 1
ATOM 758 N N . ALA A 1 99 ? 14.571 6.929 -5.564 1.00 98.12 99 ALA A N 1
ATOM 759 C CA . ALA A 1 99 ? 13.164 6.844 -5.949 1.00 98.12 99 ALA A CA 1
ATOM 760 C C . ALA A 1 99 ? 12.448 5.654 -5.288 1.00 98.12 99 ALA A C 1
ATOM 762 O O . ALA A 1 99 ? 11.329 5.815 -4.803 1.00 98.12 99 ALA A O 1
ATOM 763 N N . TRP A 1 100 ? 13.094 4.484 -5.238 1.00 97.56 100 TRP A N 1
ATOM 764 C CA . TRP A 1 100 ? 12.573 3.299 -4.553 1.00 97.56 100 TRP A CA 1
ATOM 765 C C . TRP A 1 100 ? 12.425 3.532 -3.053 1.00 97.56 100 TRP A C 1
ATOM 767 O O . TRP A 1 100 ? 11.341 3.326 -2.522 1.00 97.56 100 TRP A O 1
ATOM 777 N N . GLU A 1 101 ? 13.460 4.043 -2.387 1.00 97.81 101 GLU A N 1
ATOM 778 C CA . GLU A 1 101 ? 13.403 4.372 -0.961 1.00 97.81 101 GLU A CA 1
ATOM 779 C C . GLU A 1 101 ? 12.350 5.452 -0.665 1.00 97.81 101 GLU A C 1
ATOM 781 O O . GLU A 1 101 ? 11.685 5.416 0.369 1.00 97.81 101 GLU A O 1
ATOM 786 N N . GLY A 1 102 ? 12.179 6.426 -1.566 1.00 97.38 102 GLY A N 1
ATOM 787 C CA . GLY A 1 102 ? 11.126 7.435 -1.469 1.00 97.38 102 GLY A CA 1
ATOM 788 C C . GLY A 1 102 ? 9.725 6.823 -1.539 1.00 97.38 102 GLY A C 1
ATOM 789 O O . GLY A 1 102 ? 8.887 7.121 -0.690 1.00 97.38 102 GLY A O 1
ATOM 790 N N . MET A 1 103 ? 9.492 5.937 -2.510 1.00 96.19 103 MET A N 1
ATOM 791 C CA . MET A 1 103 ? 8.228 5.212 -2.671 1.00 96.19 103 MET A CA 1
ATOM 792 C C . MET A 1 103 ? 7.953 4.275 -1.491 1.00 96.19 103 MET A C 1
ATOM 794 O O . MET A 1 103 ? 6.833 4.236 -0.989 1.00 96.19 103 MET A O 1
ATOM 798 N N . GLU A 1 104 ? 8.969 3.558 -1.014 1.00 95.88 104 GLU A N 1
ATOM 799 C CA . GLU A 1 104 ? 8.862 2.662 0.135 1.00 95.88 104 GLU A CA 1
ATOM 800 C C . GLU A 1 104 ? 8.488 3.442 1.399 1.00 95.88 104 GLU A C 1
ATOM 802 O O . GLU A 1 104 ? 7.516 3.093 2.067 1.00 95.88 104 GLU A O 1
ATOM 807 N N . ARG A 1 105 ? 9.170 4.561 1.684 1.00 97.75 105 ARG A N 1
ATOM 808 C CA . ARG A 1 105 ? 8.820 5.436 2.815 1.00 97.75 105 ARG A CA 1
ATOM 809 C C . ARG A 1 105 ? 7.391 5.956 2.726 1.00 97.75 105 ARG A C 1
ATOM 811 O O . ARG A 1 105 ? 6.724 6.011 3.754 1.00 97.75 105 ARG A O 1
ATOM 818 N N . GLU A 1 106 ? 6.926 6.342 1.541 1.00 97.62 106 GLU A N 1
ATOM 819 C CA . GLU A 1 106 ? 5.552 6.819 1.371 1.00 97.62 106 GLU A CA 1
ATOM 820 C C . GLU A 1 106 ? 4.538 5.694 1.595 1.00 97.62 106 GLU A C 1
ATOM 822 O O . GLU A 1 106 ? 3.634 5.842 2.411 1.00 97.62 106 GLU A O 1
ATOM 827 N N . SER A 1 107 ? 4.773 4.517 1.011 1.00 96.12 107 SER A N 1
ATOM 828 C CA . SER A 1 107 ? 3.919 3.346 1.231 1.00 96.12 107 SER A CA 1
ATOM 829 C C . SER A 1 107 ? 3.861 2.924 2.704 1.00 96.12 107 SER A C 1
ATOM 831 O O . SER A 1 107 ? 2.798 2.572 3.208 1.00 96.12 107 SER A O 1
ATOM 833 N N . LEU A 1 108 ? 4.978 3.015 3.436 1.00 97.94 108 LEU A N 1
ATOM 834 C CA . LEU A 1 108 ? 5.019 2.733 4.869 1.00 97.94 108 LEU A CA 1
ATOM 835 C C . LEU A 1 108 ? 4.232 3.769 5.677 1.00 97.94 108 LEU A C 1
ATOM 837 O O . LEU A 1 108 ? 3.540 3.392 6.623 1.00 97.94 108 LEU A O 1
ATOM 841 N N . LYS A 1 109 ? 4.298 5.057 5.321 1.00 97.56 109 LYS A N 1
ATOM 842 C CA . LYS A 1 109 ? 3.469 6.088 5.966 1.00 97.56 109 LYS A CA 1
ATOM 843 C C . LYS A 1 109 ? 1.986 5.839 5.721 1.00 97.56 109 LYS A C 1
ATOM 845 O O . LYS A 1 109 ? 1.222 5.895 6.682 1.00 97.56 109 LYS A O 1
ATOM 850 N N . ASP A 1 110 ? 1.602 5.526 4.486 1.00 97.31 110 ASP A N 1
ATOM 851 C CA . ASP A 1 110 ? 0.216 5.226 4.123 1.00 97.31 110 ASP A CA 1
ATOM 852 C C . ASP A 1 110 ? -0.299 4.005 4.892 1.00 97.31 110 ASP A C 1
ATOM 854 O O . ASP A 1 110 ? -1.389 4.038 5.463 1.00 97.31 110 ASP A O 1
ATOM 858 N N . LEU A 1 111 ? 0.515 2.948 5.001 1.00 97.81 111 LEU A N 1
ATOM 859 C CA . LEU A 1 111 ? 0.189 1.761 5.795 1.00 97.81 111 LEU A CA 1
ATOM 860 C C . LEU A 1 111 ? 0.029 2.082 7.286 1.00 97.81 111 LEU A C 1
ATOM 862 O O . LEU A 1 111 ? -0.901 1.588 7.923 1.00 97.81 111 LEU A O 1
ATOM 866 N N . VAL A 1 112 ? 0.905 2.913 7.855 1.00 97.81 112 VAL A N 1
ATOM 867 C CA . VAL A 1 112 ? 0.805 3.338 9.261 1.00 97.81 112 VAL A CA 1
ATOM 868 C C . VAL A 1 112 ? -0.437 4.199 9.491 1.00 97.81 112 VAL A C 1
ATOM 870 O O . VAL A 1 112 ? -1.107 4.039 10.510 1.00 97.81 112 VAL A O 1
ATOM 873 N N . GLN A 1 113 ? -0.764 5.098 8.564 1.00 98.12 113 GLN A N 1
ATOM 874 C CA . GLN A 1 113 ? -1.972 5.918 8.626 1.00 98.12 113 GLN A CA 1
ATOM 875 C C . GLN A 1 113 ? -3.229 5.044 8.567 1.00 98.12 113 GLN A C 1
ATOM 877 O O . GLN A 1 113 ? -4.103 5.165 9.424 1.00 98.12 113 GLN A O 1
ATOM 882 N N . TRP A 1 114 ? -3.269 4.095 7.634 1.00 98.06 114 TRP A N 1
ATOM 883 C CA . TRP A 1 114 ? -4.369 3.145 7.514 1.00 98.06 114 TRP A CA 1
ATOM 884 C C . TRP A 1 114 ? -4.521 2.281 8.771 1.00 98.06 114 TRP A C 1
ATOM 886 O O . TRP A 1 114 ? -5.628 2.091 9.267 1.00 98.06 114 TRP A O 1
ATOM 896 N N . LEU A 1 115 ? -3.414 1.811 9.355 1.00 98.12 115 LEU A N 1
ATOM 897 C CA . LEU A 1 115 ? -3.441 1.062 10.613 1.00 98.12 115 LEU A CA 1
ATOM 898 C C . LEU A 1 115 ? -4.012 1.899 11.767 1.00 98.12 115 LEU A C 1
ATOM 900 O O . LEU A 1 115 ? -4.795 1.376 12.561 1.00 98.12 115 LEU A O 1
ATOM 904 N N . LYS A 1 116 ? -3.657 3.188 11.860 1.00 98.00 116 LYS A N 1
ATOM 905 C CA . LYS A 1 116 ? -4.227 4.106 12.862 1.00 98.00 116 LYS A CA 1
ATOM 906 C C . LYS A 1 116 ? -5.728 4.273 12.673 1.00 98.00 116 LYS A C 1
ATOM 908 O O . LYS A 1 116 ? -6.471 4.164 13.643 1.00 98.00 116 LYS A O 1
ATOM 913 N N . GLU A 1 117 ? -6.170 4.498 11.439 1.00 98.00 117 GLU A N 1
ATOM 914 C CA . GLU A 1 117 ? -7.591 4.633 11.118 1.00 98.00 117 GLU A CA 1
ATOM 915 C C . GLU A 1 117 ? -8.351 3.360 11.475 1.00 98.00 117 GLU A C 1
ATOM 917 O O . GLU A 1 117 ? -9.349 3.423 12.186 1.00 98.00 117 GLU A O 1
ATOM 922 N N . VAL A 1 118 ? -7.864 2.191 11.060 1.00 98.25 118 VAL A N 1
ATOM 923 C CA . VAL A 1 118 ? -8.501 0.908 11.382 1.00 98.25 118 VAL A CA 1
ATOM 924 C C . VAL A 1 118 ? -8.541 0.662 12.887 1.00 98.25 118 VAL A C 1
ATOM 926 O O . VAL A 1 118 ? -9.558 0.196 13.393 1.00 98.25 118 VAL A O 1
ATOM 929 N N . THR A 1 119 ? -7.480 1.014 13.615 1.00 98.12 119 THR A N 1
ATOM 930 C CA . THR A 1 119 ? -7.452 0.901 15.081 1.00 98.12 119 THR A CA 1
ATOM 931 C C . THR A 1 119 ? -8.518 1.793 15.720 1.00 98.12 119 THR A C 1
ATOM 933 O O . THR A 1 119 ? -9.300 1.300 16.526 1.00 98.12 119 THR A O 1
ATOM 936 N N . ALA A 1 120 ? -8.640 3.052 15.290 1.00 97.62 120 ALA A N 1
ATOM 937 C CA . ALA A 1 120 ? -9.665 3.971 15.788 1.00 97.62 120 ALA A CA 1
ATOM 938 C C . ALA A 1 120 ? -11.097 3.476 15.496 1.00 97.62 120 ALA A C 1
ATOM 940 O O . ALA A 1 120 ? -11.966 3.524 16.364 1.00 97.62 120 ALA A O 1
ATOM 941 N N . HIS A 1 121 ? -11.346 2.932 14.300 1.00 98.12 121 HIS A N 1
ATOM 942 C CA . HIS A 1 121 ? -12.647 2.336 13.972 1.00 98.12 121 HIS A CA 1
ATOM 943 C C . HIS A 1 121 ? -12.938 1.088 14.822 1.00 98.12 121 HIS A C 1
ATOM 945 O O . HIS A 1 121 ? -14.082 0.862 15.217 1.00 98.12 121 HIS A O 1
ATOM 951 N N . LEU A 1 122 ? -11.925 0.263 15.109 1.00 98.12 122 LEU A N 1
ATOM 952 C CA . LEU A 1 122 ? -12.078 -0.898 15.988 1.00 98.12 122 LEU A CA 1
ATOM 953 C C . LEU A 1 122 ? -12.382 -0.482 17.429 1.00 98.12 122 LEU A C 1
ATOM 955 O O . LEU A 1 122 ? -13.244 -1.101 18.049 1.00 98.12 122 LEU A O 1
ATOM 959 N N . GLU A 1 123 ? -11.740 0.572 17.932 1.00 98.06 123 GLU A N 1
ATOM 960 C CA . GLU A 1 123 ? -12.036 1.160 19.241 1.00 98.06 123 GLU A CA 1
ATOM 961 C C . GLU A 1 123 ? -13.481 1.676 19.301 1.00 98.06 123 GLU A C 1
ATOM 963 O O . GLU A 1 123 ? -14.221 1.299 20.208 1.00 98.06 123 GLU A O 1
ATOM 968 N N . GLU A 1 124 ? -13.945 2.421 18.290 1.00 98.00 124 GLU A N 1
ATOM 969 C CA . GLU A 1 124 ? -15.334 2.906 18.222 1.00 98.00 124 GLU A CA 1
ATOM 970 C C . GLU A 1 124 ? -16.350 1.748 18.207 1.00 98.00 124 GLU A C 1
ATOM 972 O O . GLU A 1 124 ? -17.376 1.771 18.898 1.00 98.00 124 GLU A O 1
ATOM 977 N N . VAL A 1 125 ? -16.080 0.698 17.425 1.00 98.12 125 VAL A N 1
ATOM 978 C CA . VAL A 1 125 ? -16.929 -0.500 17.389 1.00 98.12 125 VAL A CA 1
ATOM 979 C C . VAL A 1 125 ? -16.911 -1.210 18.740 1.00 98.12 125 VAL A C 1
ATOM 981 O O . VAL A 1 125 ? -17.964 -1.642 19.215 1.00 98.12 125 VAL A O 1
ATOM 984 N N . GLN A 1 126 ? -15.747 -1.314 19.378 1.00 98.06 126 GLN A N 1
ATOM 985 C CA . GLN A 1 126 ? -15.603 -1.933 20.687 1.00 98.06 126 GLN A CA 1
ATOM 986 C C . GLN A 1 126 ? -16.371 -1.154 21.761 1.00 98.06 126 GLN A C 1
ATOM 988 O O . GLN A 1 126 ? -17.091 -1.768 22.545 1.00 98.06 126 GLN A O 1
ATOM 993 N N . GLU A 1 127 ? -16.310 0.178 21.766 1.00 97.06 127 GLU A N 1
ATOM 994 C CA . GLU A 1 127 ? -17.105 1.028 22.658 1.00 97.06 127 GLU A CA 1
ATOM 995 C C . GLU A 1 127 ? -18.609 0.826 22.452 1.00 97.06 127 GLU A C 1
ATOM 997 O O . GLU A 1 127 ? -19.349 0.597 23.416 1.00 97.06 127 GLU A O 1
ATOM 1002 N N . LYS A 1 128 ? -19.073 0.821 21.194 1.00 97.56 128 LYS A N 1
ATOM 1003 C CA . LYS A 1 128 ? -20.482 0.550 20.872 1.00 97.56 128 LYS A CA 1
ATOM 1004 C C . LYS A 1 128 ? -20.906 -0.821 21.386 1.00 97.56 128 LYS A C 1
ATOM 1006 O O . LYS A 1 128 ? -21.916 -0.907 22.083 1.00 97.56 128 LYS A O 1
ATOM 1011 N N . VAL A 1 129 ? -20.125 -1.867 21.114 1.00 97.50 129 VAL A N 1
ATOM 1012 C CA . VAL A 1 129 ? -20.392 -3.237 21.584 1.00 97.50 129 VAL A CA 1
ATOM 1013 C C . VAL A 1 129 ? -20.412 -3.313 23.111 1.00 97.50 129 VAL A C 1
ATOM 1015 O O . VAL A 1 129 ? -21.310 -3.940 23.670 1.00 97.50 129 VAL A O 1
ATOM 1018 N N . ASN A 1 130 ? -19.494 -2.628 23.791 1.00 96.19 130 ASN A N 1
ATOM 1019 C CA . ASN A 1 130 ? -19.431 -2.587 25.252 1.00 96.19 130 ASN A CA 1
ATOM 1020 C C . ASN A 1 130 ? -20.621 -1.841 25.877 1.00 96.19 130 ASN A C 1
ATOM 1022 O O . ASN A 1 130 ? -21.046 -2.182 26.980 1.00 96.19 130 ASN A O 1
ATOM 1026 N N . SER A 1 131 ? -21.191 -0.854 25.179 1.00 96.94 131 SER A N 1
ATOM 1027 C CA . SER A 1 131 ? -22.372 -0.114 25.645 1.00 96.94 131 SER A CA 1
ATOM 1028 C C . SER A 1 131 ? -23.693 -0.881 25.464 1.00 96.94 131 SER A C 1
ATOM 1030 O O . SER A 1 131 ? -24.662 -0.621 26.182 1.00 96.94 131 SER A O 1
ATOM 1032 N N . LEU A 1 132 ? -23.758 -1.845 24.532 1.00 97.62 132 LEU A N 1
ATOM 1033 C CA . LEU A 1 132 ? -24.993 -2.570 24.198 1.00 97.62 132 LEU A CA 1
ATOM 1034 C C . LEU A 1 132 ? -25.622 -3.316 25.388 1.00 97.62 132 LEU A C 1
ATOM 1036 O O . LEU A 1 132 ? -26.835 -3.196 25.555 1.00 97.62 132 LEU A O 1
ATOM 1040 N N . PRO A 1 133 ? -24.877 -4.050 26.240 1.00 97.50 133 PRO A N 1
ATOM 1041 C CA . PRO A 1 133 ? -25.459 -4.719 27.402 1.00 97.50 133 PRO A CA 1
ATOM 1042 C C . PRO A 1 133 ? -26.191 -3.759 28.343 1.00 97.50 133 PRO A C 1
ATOM 1044 O O . PRO A 1 133 ? -27.320 -4.038 28.738 1.00 97.50 133 PRO A O 1
ATOM 1047 N N . GLN A 1 134 ? -25.596 -2.598 28.633 1.00 95.94 134 GLN A N 1
ATOM 1048 C CA . GLN A 1 134 ? -26.204 -1.581 29.497 1.00 95.94 134 GLN A CA 1
ATOM 1049 C C . GLN A 1 134 ? -27.466 -0.985 28.864 1.00 95.94 134 GLN A C 1
ATOM 1051 O O . GLN A 1 134 ? -28.466 -0.758 29.546 1.00 95.94 134 GLN A O 1
ATOM 1056 N N . GLN A 1 135 ? -27.455 -0.767 27.546 1.00 97.38 135 GLN A N 1
ATOM 1057 C CA . GLN A 1 135 ? -28.638 -0.307 26.819 1.00 97.38 135 GLN A CA 1
ATOM 1058 C C . GLN A 1 135 ? -29.763 -1.352 26.847 1.00 97.38 135 GLN A C 1
ATOM 1060 O O . GLN A 1 135 ? -30.915 -1.006 27.112 1.00 97.38 135 GLN A O 1
ATOM 1065 N N . ILE A 1 136 ? -29.436 -2.630 26.628 1.00 96.69 136 ILE A N 1
ATOM 1066 C CA . ILE A 1 136 ? -30.393 -3.743 26.685 1.00 96.69 136 ILE A CA 1
ATOM 1067 C C . ILE A 1 136 ? -30.986 -3.869 28.090 1.00 96.69 136 ILE A C 1
ATOM 1069 O O . ILE A 1 136 ? -32.201 -3.999 28.227 1.00 96.69 136 ILE A O 1
ATOM 1073 N N . GLU A 1 137 ? -30.161 -3.782 29.132 1.00 96.44 137 GLU A N 1
ATOM 1074 C CA . GLU A 1 137 ? -30.614 -3.826 30.523 1.00 96.44 137 GLU A CA 1
ATOM 1075 C C . GLU A 1 137 ? -31.517 -2.632 30.862 1.00 96.44 137 GLU A C 1
ATOM 1077 O O . GLU A 1 137 ? -32.597 -2.813 31.422 1.00 96.44 137 GLU A O 1
ATOM 1082 N N . SER A 1 138 ? -31.144 -1.419 30.439 1.00 97.56 138 SER A N 1
ATOM 1083 C CA . SER A 1 138 ? -31.974 -0.220 30.606 1.00 97.56 138 SER A CA 1
ATOM 1084 C C . SER A 1 138 ? -33.350 -0.379 29.951 1.00 97.56 138 SER A C 1
ATOM 1086 O O . SER A 1 138 ? -34.373 -0.069 30.566 1.00 97.56 138 SER A O 1
ATOM 1088 N N . ILE A 1 139 ? -33.396 -0.897 28.719 1.00 98.00 139 ILE A N 1
ATOM 1089 C CA . ILE A 1 139 ? -34.650 -1.160 28.001 1.00 98.00 139 ILE A CA 1
ATOM 1090 C C . ILE A 1 139 ? -35.451 -2.265 28.697 1.00 98.00 139 ILE A C 1
ATOM 1092 O O . ILE A 1 139 ? -36.653 -2.105 28.895 1.00 98.00 139 ILE A O 1
ATOM 1096 N N . SER A 1 140 ? -34.804 -3.353 29.118 1.00 97.56 140 SER A N 1
ATOM 1097 C CA . SER A 1 140 ? -35.448 -4.450 29.848 1.00 97.56 140 SER A CA 1
ATOM 1098 C C . SER A 1 140 ? -36.100 -3.954 31.141 1.00 97.56 140 SER A C 1
ATOM 1100 O O . SER A 1 140 ? -37.279 -4.216 31.384 1.00 97.56 140 SER A O 1
ATOM 1102 N N . ASN A 1 141 ? -35.382 -3.151 31.928 1.00 97.38 141 ASN A N 1
ATOM 1103 C CA . ASN A 1 141 ? -35.890 -2.564 33.167 1.00 97.38 141 ASN A CA 1
ATOM 1104 C C . ASN A 1 141 ? -37.073 -1.630 32.903 1.00 97.38 141 ASN A C 1
ATOM 1106 O O . ASN A 1 141 ? -38.097 -1.725 33.580 1.00 97.38 141 ASN A O 1
ATOM 1110 N N . LYS A 1 142 ? -36.985 -0.785 31.865 1.00 97.94 142 LYS A N 1
ATOM 1111 C CA . LYS A 1 142 ? -38.123 0.030 31.420 1.00 97.94 142 LYS A CA 1
ATOM 1112 C C . LYS A 1 142 ? -39.320 -0.854 31.073 1.00 97.94 142 LYS A C 1
ATOM 1114 O O . LYS A 1 142 ? -40.411 -0.568 31.552 1.00 97.94 142 LYS A O 1
ATOM 1119 N N . CYS A 1 143 ? -39.143 -1.929 30.309 1.00 97.25 143 CYS A N 1
ATOM 1120 C CA . CYS A 1 143 ? -40.229 -2.845 29.951 1.00 97.25 143 CYS A CA 1
ATOM 1121 C C . CYS A 1 143 ? -40.884 -3.500 31.177 1.00 97.25 143 CYS A C 1
ATOM 1123 O O . CYS A 1 143 ? -42.109 -3.596 31.224 1.00 97.25 143 CYS A O 1
ATOM 1125 N N . VAL A 1 144 ? -40.102 -3.915 32.180 1.00 97.12 144 VAL A N 1
ATOM 1126 C CA . VAL A 1 144 ? -40.634 -4.492 33.429 1.00 97.12 144 VAL A CA 1
ATOM 1127 C C . VAL A 1 144 ? -41.465 -3.465 34.197 1.00 97.12 144 VAL A C 1
ATOM 1129 O O . VAL A 1 144 ? -42.584 -3.775 34.608 1.00 97.12 144 VAL A O 1
ATOM 1132 N N . ILE A 1 145 ? -40.963 -2.233 34.330 1.00 96.25 145 ILE A N 1
ATOM 1133 C CA . ILE A 1 145 ? -41.687 -1.142 34.995 1.00 96.25 145 ILE A CA 1
ATOM 1134 C C . ILE A 1 145 ? -42.995 -0.849 34.258 1.00 96.25 145 ILE A C 1
ATOM 1136 O O . ILE A 1 145 ? -44.058 -0.891 34.873 1.00 96.25 145 ILE A O 1
ATOM 1140 N N . HIS A 1 146 ? -42.945 -0.643 32.939 1.00 97.31 146 HIS A N 1
ATOM 1141 C CA . HIS A 1 146 ? -44.142 -0.374 32.138 1.00 97.31 146 HIS A CA 1
ATOM 1142 C C . HIS A 1 146 ? -45.159 -1.516 32.232 1.00 97.31 146 HIS A C 1
ATOM 1144 O O . HIS A 1 146 ? -46.354 -1.258 32.350 1.00 97.31 146 HIS A O 1
ATOM 1150 N N . LYS A 1 147 ? -44.707 -2.777 32.226 1.00 97.69 147 LYS A N 1
ATOM 1151 C CA . LYS A 1 147 ? -45.592 -3.929 32.416 1.00 97.69 147 LYS A CA 1
ATOM 1152 C C . LYS A 1 147 ? -46.279 -3.878 33.779 1.00 97.69 147 LYS A C 1
ATOM 1154 O O . LYS A 1 147 ? -47.497 -3.983 33.835 1.00 97.69 147 LYS A O 1
ATOM 1159 N N . SER A 1 148 ? -45.521 -3.656 34.853 1.00 96.88 148 SER A N 1
ATOM 1160 C CA . SER A 1 148 ? -46.089 -3.561 36.202 1.00 96.88 148 SER A CA 1
ATOM 1161 C C . SER A 1 148 ? -47.096 -2.412 36.335 1.00 96.88 148 SER A C 1
ATOM 1163 O O . SER A 1 148 ? -48.161 -2.587 36.921 1.00 96.88 148 SER A O 1
ATOM 1165 N N . GLU A 1 149 ? -46.814 -1.259 35.723 1.00 97.88 149 GLU A N 1
ATOM 1166 C CA . GLU A 1 149 ? -47.714 -0.107 35.715 1.00 97.88 149 GLU A CA 1
ATOM 1167 C C . GLU A 1 149 ? -49.017 -0.410 34.960 1.00 97.88 149 GLU A C 1
ATOM 1169 O O . GLU A 1 149 ? -50.107 -0.077 35.432 1.00 97.88 149 GLU A O 1
ATOM 1174 N N . VAL A 1 150 ? -48.921 -1.068 33.802 1.00 97.38 150 VAL A N 1
ATOM 1175 C CA . VAL A 1 150 ? -50.084 -1.494 33.014 1.00 97.38 150 VAL A CA 1
ATOM 1176 C C . VAL A 1 150 ? -50.895 -2.556 33.759 1.00 97.38 150 VAL A C 1
ATOM 1178 O O . VAL A 1 150 ? -52.115 -2.432 33.813 1.00 97.38 150 VAL A O 1
ATOM 1181 N N . ASP A 1 151 ? -50.258 -3.539 34.397 1.00 97.69 151 ASP A N 1
ATOM 1182 C CA . ASP A 1 151 ? -50.941 -4.580 35.178 1.00 97.69 151 ASP A CA 1
ATOM 1183 C C . ASP A 1 151 ? -51.715 -3.977 36.369 1.00 97.69 151 ASP A C 1
ATOM 1185 O O . ASP A 1 151 ? -52.857 -4.366 36.640 1.00 97.69 151 ASP A O 1
ATOM 1189 N N . VAL A 1 152 ? -51.145 -2.968 37.045 1.00 97.56 152 VAL A N 1
ATOM 1190 C CA . VAL A 1 152 ? -51.830 -2.209 38.108 1.00 97.56 152 VAL A CA 1
ATOM 1191 C C . VAL A 1 152 ? -53.012 -1.417 37.549 1.00 97.56 152 VAL A C 1
ATOM 1193 O O . VAL A 1 152 ? -54.102 -1.475 38.119 1.00 97.56 152 VAL A O 1
ATOM 1196 N N . LYS A 1 153 ? -52.836 -0.717 36.420 1.00 97.38 153 LYS A N 1
ATOM 1197 C CA . LYS A 1 153 ? -53.920 0.028 35.752 1.00 97.38 153 LYS A CA 1
ATOM 1198 C C . LYS A 1 153 ? -55.068 -0.892 35.332 1.00 97.38 153 LYS A C 1
ATOM 1200 O O . LYS A 1 153 ? -56.224 -0.563 35.584 1.00 97.38 153 LYS A O 1
ATOM 1205 N N . ILE A 1 154 ? -54.760 -2.054 34.754 1.00 96.81 154 ILE A N 1
ATOM 1206 C CA . ILE A 1 154 ? -55.752 -3.068 34.367 1.00 96.81 154 ILE A CA 1
ATOM 1207 C C . ILE A 1 154 ? -56.481 -3.600 35.602 1.00 96.81 154 ILE A C 1
ATOM 1209 O O . ILE A 1 154 ? -57.703 -3.711 35.586 1.00 96.81 154 ILE A O 1
ATOM 1213 N N . SER A 1 155 ? -55.756 -3.895 36.682 1.00 97.62 155 SER A N 1
ATOM 1214 C CA . SER A 1 155 ? -56.357 -4.405 37.919 1.00 97.62 155 SER A CA 1
ATOM 1215 C C . SER A 1 155 ? -57.285 -3.380 38.578 1.00 97.62 155 SER A C 1
ATOM 1217 O O . SER A 1 155 ? -58.358 -3.738 39.060 1.00 97.62 155 SER A O 1
ATOM 1219 N N . ALA A 1 156 ? -56.895 -2.102 38.589 1.00 97.00 156 ALA A N 1
ATOM 1220 C CA . ALA A 1 156 ? -57.712 -1.016 39.124 1.00 97.00 156 ALA A CA 1
ATOM 1221 C C . ALA A 1 156 ? -58.984 -0.792 38.289 1.00 97.00 156 ALA A C 1
ATOM 1223 O O . ALA A 1 156 ? -60.076 -0.732 38.851 1.00 97.00 156 ALA A O 1
ATOM 1224 N N . GLU A 1 157 ? -58.855 -0.745 36.960 1.00 96.00 157 GLU A N 1
ATOM 1225 C CA . GLU A 1 157 ? -59.990 -0.650 36.030 1.00 96.00 157 GLU A CA 1
ATOM 1226 C C . GLU A 1 157 ? -60.920 -1.869 36.153 1.00 96.00 157 GLU A C 1
ATOM 1228 O O . GLU A 1 157 ? -62.139 -1.721 36.178 1.00 96.00 157 GLU A O 1
ATOM 1233 N N . GLY A 1 158 ? -60.361 -3.077 36.278 1.00 96.44 158 GLY A N 1
ATOM 1234 C CA . GLY A 1 158 ? -61.123 -4.312 36.461 1.00 96.44 158 GLY A CA 1
ATOM 1235 C C . GLY A 1 158 ? -61.970 -4.289 37.732 1.00 96.44 158 GLY A C 1
ATOM 1236 O O . GLY A 1 158 ? -63.162 -4.583 37.672 1.00 96.44 158 GLY A O 1
ATOM 1237 N N . LYS A 1 159 ? -61.389 -3.855 38.859 1.00 97.31 159 LYS A N 1
ATOM 1238 C CA . LYS A 1 159 ? -62.127 -3.674 40.120 1.00 97.31 159 LYS A CA 1
ATOM 1239 C C . LYS A 1 159 ? -63.195 -2.589 40.014 1.00 97.31 159 LYS A C 1
ATOM 1241 O O . LYS A 1 159 ? -64.309 -2.799 40.478 1.00 97.31 159 LYS A O 1
ATOM 1246 N N . ALA A 1 160 ? -62.884 -1.448 39.396 1.00 96.19 160 ALA A N 1
ATOM 1247 C CA . ALA A 1 160 ? -63.862 -0.379 39.191 1.00 96.19 160 ALA A CA 1
ATOM 1248 C C . ALA A 1 160 ? -65.082 -0.884 38.400 1.00 96.19 160 ALA A C 1
ATOM 1250 O O . ALA A 1 160 ? -66.218 -0.677 38.820 1.00 96.19 160 ALA A O 1
ATOM 1251 N N . ARG A 1 161 ? -64.848 -1.639 37.319 1.00 94.88 161 ARG A N 1
ATOM 1252 C CA . ARG A 1 161 ? -65.919 -2.261 36.527 1.00 94.88 161 ARG A CA 1
ATOM 1253 C C . ARG A 1 161 ? -66.699 -3.323 37.293 1.00 94.88 161 ARG A C 1
ATOM 1255 O O . ARG A 1 161 ? -67.907 -3.418 37.110 1.00 94.88 161 ARG A O 1
ATOM 1262 N N . GLU A 1 162 ? -66.044 -4.120 38.134 1.00 97.00 162 GLU A N 1
ATOM 1263 C CA . GLU A 1 162 ? -66.721 -5.103 38.988 1.00 97.00 162 GLU A CA 1
ATOM 1264 C C . GLU A 1 162 ? -67.704 -4.421 39.951 1.00 97.00 162 GLU A C 1
ATOM 1266 O O . GLU A 1 162 ? -68.859 -4.837 40.035 1.00 97.00 162 GLU A O 1
ATOM 1271 N N . PHE A 1 163 ? -67.296 -3.320 40.593 1.00 94.88 163 PHE A N 1
ATOM 1272 C CA . PHE A 1 163 ? -68.180 -2.529 41.457 1.00 94.88 163 PHE A CA 1
ATOM 1273 C C . PHE A 1 163 ? -69.342 -1.882 40.692 1.00 94.88 163 PHE A C 1
ATOM 1275 O O . PHE A 1 163 ? -70.472 -1.883 41.184 1.00 94.88 163 PHE A O 1
ATOM 1282 N N . GLU A 1 164 ? -69.099 -1.353 39.489 1.00 94.50 164 GLU A N 1
ATOM 1283 C CA . GLU A 1 164 ? -70.163 -0.809 38.634 1.00 94.50 164 GLU A CA 1
ATOM 1284 C C . GLU A 1 164 ? -71.180 -1.891 38.245 1.00 94.50 164 GLU A C 1
ATOM 1286 O O . GLU A 1 164 ? -72.386 -1.674 38.351 1.00 94.50 164 GLU A O 1
ATOM 1291 N N . VAL A 1 165 ? -70.712 -3.080 37.852 1.00 94.19 165 VAL A N 1
ATOM 1292 C CA . VAL A 1 165 ? -71.583 -4.213 37.507 1.00 94.19 165 VAL A CA 1
ATOM 1293 C C . VAL A 1 165 ? -72.378 -4.691 38.718 1.00 94.19 165 VAL A C 1
ATOM 1295 O O . VAL A 1 165 ? -73.566 -4.983 38.583 1.00 94.19 165 VAL A O 1
ATOM 1298 N N . GLU A 1 166 ? -71.760 -4.763 39.895 1.00 95.19 166 GLU A N 1
ATOM 1299 C CA . GLU A 1 166 ? -72.451 -5.164 41.119 1.00 95.19 166 GLU A CA 1
ATOM 1300 C C . GLU A 1 166 ? -73.517 -4.140 41.528 1.00 95.19 166 GLU A C 1
ATOM 1302 O O . GLU A 1 166 ? -74.636 -4.516 41.868 1.00 95.19 166 GLU A O 1
ATOM 1307 N N . THR A 1 167 ? -73.226 -2.845 41.376 1.00 94.19 167 THR A N 1
ATOM 1308 C CA . THR A 1 167 ? -74.213 -1.773 41.578 1.00 94.19 167 THR A CA 1
ATOM 1309 C C . THR A 1 167 ? -75.400 -1.943 40.628 1.00 94.19 167 THR A C 1
ATOM 1311 O O . THR A 1 167 ? -76.545 -1.969 41.071 1.00 94.19 167 THR A O 1
ATOM 1314 N N . VAL A 1 168 ? -75.145 -2.159 39.332 1.00 93.94 168 VAL A N 1
ATOM 1315 C CA . VAL A 1 168 ? -76.202 -2.393 38.330 1.00 93.94 168 VAL A CA 1
ATOM 1316 C C . VAL A 1 168 ? -77.019 -3.651 38.648 1.00 93.94 168 VAL A C 1
ATOM 1318 O O . VAL A 1 168 ? -78.237 -3.662 38.468 1.00 93.94 168 VAL A O 1
ATOM 1321 N N . ARG A 1 169 ? -76.389 -4.723 39.144 1.00 94.88 169 ARG A N 1
ATOM 1322 C CA . ARG A 1 169 ? -77.099 -5.940 39.574 1.00 94.88 169 ARG A CA 1
ATOM 1323 C C . ARG A 1 169 ? -78.008 -5.687 40.769 1.00 94.88 169 ARG A C 1
ATOM 1325 O O . ARG A 1 169 ? -79.131 -6.188 40.778 1.00 94.88 169 ARG A O 1
ATOM 1332 N N . GLN A 1 170 ? -77.549 -4.918 41.751 1.00 94.31 170 GLN A N 1
ATOM 1333 C CA . GLN A 1 170 ? -78.352 -4.543 42.914 1.00 94.31 170 GLN A CA 1
ATOM 1334 C C . GLN A 1 170 ? -79.536 -3.661 42.513 1.00 94.31 170 GLN A C 1
ATOM 1336 O O . GLN A 1 170 ? -80.662 -3.926 42.933 1.00 94.31 170 GLN A O 1
ATOM 1341 N N . GLU A 1 171 ? -79.311 -2.673 41.641 1.00 92.06 171 GLU A N 1
ATOM 1342 C CA . GLU A 1 171 ? -80.384 -1.856 41.070 1.00 92.06 171 GLU A CA 1
ATOM 1343 C C . GLU A 1 171 ? -81.408 -2.742 40.333 1.00 92.06 171 GLU A C 1
ATOM 1345 O O . GLU A 1 171 ? -82.618 -2.558 40.486 1.00 92.06 171 GLU A O 1
ATOM 1350 N N . LEU A 1 172 ? -80.949 -3.732 39.554 1.00 92.50 172 LEU A N 1
ATOM 1351 C CA . LEU A 1 172 ? -81.826 -4.641 38.811 1.00 92.50 172 LEU A CA 1
ATOM 1352 C C . LEU A 1 172 ? -82.646 -5.539 39.747 1.00 92.50 172 LEU A C 1
ATOM 1354 O O . LEU A 1 172 ? -83.837 -5.746 39.513 1.00 92.50 172 LEU A O 1
ATOM 1358 N N . ALA A 1 173 ? -82.033 -6.059 40.812 1.00 92.31 173 ALA A N 1
ATOM 1359 C CA . ALA A 1 173 ? -82.726 -6.849 41.825 1.00 92.31 173 ALA A CA 1
ATOM 1360 C C . ALA A 1 173 ? -83.799 -6.020 42.548 1.00 92.31 173 ALA A C 1
ATOM 1362 O O . ALA A 1 173 ? -84.927 -6.490 42.712 1.00 92.31 173 ALA A O 1
ATOM 1363 N N . ALA A 1 174 ? -83.487 -4.769 42.904 1.00 89.62 174 ALA A N 1
ATOM 1364 C CA . ALA A 1 174 ? -84.453 -3.843 43.488 1.00 89.62 174 ALA A CA 1
ATOM 1365 C C . ALA A 1 174 ? -85.632 -3.581 42.536 1.00 89.62 174 ALA A C 1
ATOM 1367 O O . ALA A 1 174 ? -86.787 -3.626 42.958 1.00 89.62 174 ALA A O 1
ATOM 1368 N N . LEU A 1 175 ? -85.366 -3.394 41.238 1.00 85.00 175 LEU A N 1
ATOM 1369 C CA . LEU A 1 175 ? -86.418 -3.221 40.235 1.00 85.00 175 LEU A CA 1
ATOM 1370 C C . LEU A 1 175 ? -87.286 -4.479 40.076 1.00 85.00 175 LEU A C 1
ATOM 1372 O O . LEU A 1 175 ? -88.509 -4.371 39.989 1.00 85.00 175 LEU A O 1
ATOM 1376 N N . LEU A 1 176 ? -86.688 -5.673 40.086 1.00 88.12 176 LEU A N 1
ATOM 1377 C CA . LEU A 1 176 ? -87.437 -6.933 40.061 1.00 88.12 176 LEU A CA 1
ATOM 1378 C C . LEU A 1 176 ? -88.352 -7.082 41.283 1.00 88.12 176 LEU A C 1
ATOM 1380 O O . LEU A 1 176 ? -89.496 -7.508 41.126 1.00 88.12 176 LEU A O 1
ATOM 1384 N N . MET A 1 177 ? -87.890 -6.690 42.474 1.00 83.81 177 MET A N 1
ATOM 1385 C CA . MET A 1 177 ? -88.721 -6.669 43.682 1.00 83.81 177 MET A CA 1
ATOM 1386 C C . MET A 1 177 ? -89.883 -5.680 43.556 1.00 83.81 177 MET A C 1
ATOM 1388 O O . MET A 1 177 ? -91.020 -6.043 43.856 1.00 83.81 177 MET A O 1
ATOM 1392 N N . SER A 1 178 ? -89.634 -4.464 43.057 1.00 81.25 178 SER A N 1
ATOM 1393 C CA . SER A 1 178 ? -90.697 -3.491 42.782 1.00 81.25 178 SER A CA 1
ATOM 1394 C C . SER A 1 178 ? -91.757 -4.083 41.842 1.00 81.25 178 SER A C 1
ATOM 1396 O O . SER A 1 178 ? -92.954 -3.974 42.114 1.00 81.25 178 SER A O 1
ATOM 1398 N N . VAL A 1 179 ? -91.333 -4.757 40.762 1.00 75.38 179 VAL A N 1
ATOM 1399 C CA . VAL A 1 179 ? -92.221 -5.391 39.767 1.00 75.38 179 VAL A CA 1
ATOM 1400 C C . VAL A 1 179 ? -93.011 -6.567 40.351 1.00 75.38 179 VAL A C 1
ATOM 1402 O O . VAL A 1 179 ? -94.174 -6.752 39.990 1.00 75.38 179 VAL A O 1
ATOM 1405 N N . GLN A 1 180 ? -92.425 -7.358 41.253 1.00 78.19 180 GLN A N 1
ATOM 1406 C CA . GLN A 1 180 ? -93.151 -8.424 41.955 1.00 78.19 180 GLN A CA 1
ATOM 1407 C C . GLN A 1 180 ? -94.211 -7.855 42.899 1.00 78.19 180 GLN A C 1
ATOM 1409 O O . GLN A 1 180 ? -95.343 -8.328 42.882 1.00 78.19 180 GLN A O 1
ATOM 1414 N N . LEU A 1 181 ? -93.894 -6.789 43.639 1.00 65.19 181 LEU A N 1
ATOM 1415 C CA . LEU A 1 181 ? -94.859 -6.140 44.530 1.00 65.19 181 LEU A CA 1
ATOM 1416 C C . LEU A 1 181 ? -96.057 -5.557 43.756 1.00 65.19 181 LEU A C 1
ATOM 1418 O O . LEU A 1 181 ? -97.192 -5.590 44.222 1.00 65.19 181 LEU A O 1
ATOM 1422 N N . LEU A 1 182 ? -95.816 -5.078 42.530 1.00 59.41 182 LEU A N 1
ATOM 1423 C CA . LEU A 1 182 ? -96.852 -4.628 41.591 1.00 59.41 182 LEU A CA 1
ATOM 1424 C C . LEU A 1 182 ? -97.887 -5.707 41.243 1.00 59.41 182 LEU A C 1
ATOM 1426 O O . LEU A 1 182 ? -99.027 -5.377 40.918 1.00 59.41 182 LEU A O 1
ATOM 1430 N N . LYS A 1 183 ? -97.480 -6.982 41.245 1.00 62.19 183 LYS A N 1
ATOM 1431 C CA . LYS A 1 183 ? -98.370 -8.115 40.965 1.00 62.19 183 LYS A CA 1
ATOM 1432 C C . LYS A 1 183 ? -99.332 -8.395 42.122 1.00 62.19 183 LYS A C 1
ATOM 1434 O O . LYS A 1 183 ? -100.384 -8.975 41.870 1.00 62.19 183 LYS A O 1
ATOM 1439 N N . GLU A 1 184 ? -98.971 -8.014 43.347 1.00 62.31 184 GLU A N 1
ATOM 1440 C CA . GLU A 1 184 ? -99.697 -8.384 44.567 1.00 62.31 184 GLU A CA 1
ATOM 1441 C C . GLU A 1 184 ? -100.569 -7.248 45.120 1.00 62.31 184 GLU A C 1
ATOM 1443 O O . GLU A 1 184 ? -101.651 -7.522 45.635 1.00 62.31 184 GLU A O 1
ATOM 1448 N N . GLU A 1 185 ? -100.175 -5.977 44.969 1.00 53.59 185 GLU A N 1
ATOM 1449 C CA . GLU A 1 185 ? -100.881 -4.867 45.621 1.00 53.59 185 GLU A CA 1
ATOM 1450 C C . GLU A 1 185 ? -101.051 -3.611 44.747 1.00 53.59 185 GLU A C 1
ATOM 1452 O O . GLU A 1 185 ? -100.101 -3.057 44.199 1.00 53.59 185 GLU A O 1
ATOM 1457 N N . ASN A 1 186 ? -102.296 -3.115 44.704 1.00 62.34 186 ASN A N 1
ATOM 1458 C CA . ASN A 1 186 ? -102.709 -1.760 44.305 1.00 62.34 186 ASN A CA 1
ATOM 1459 C C . ASN A 1 186 ? -101.993 -1.160 43.068 1.00 62.34 186 ASN A C 1
ATOM 1461 O O . ASN A 1 186 ? -101.066 -0.352 43.206 1.00 62.34 186 ASN A O 1
ATOM 1465 N N . PRO A 1 187 ? -102.482 -1.439 41.843 1.00 57.34 187 PRO A N 1
ATOM 1466 C CA . PRO A 1 187 ? -101.755 -1.111 40.618 1.00 57.34 187 PRO A CA 1
ATOM 1467 C C . PRO A 1 187 ? -101.494 0.396 40.445 1.00 57.34 187 PRO A C 1
ATOM 1469 O O . PRO A 1 187 ? -100.404 0.788 40.052 1.00 57.34 187 PRO A O 1
ATOM 1472 N N . GLY A 1 188 ? -102.431 1.287 40.786 1.00 65.25 188 GLY A N 1
ATOM 1473 C CA . GLY A 1 188 ? -102.349 2.695 40.359 1.00 65.25 188 GLY A CA 1
ATOM 1474 C C . GLY A 1 188 ? -101.124 3.483 40.856 1.00 65.25 188 GLY A C 1
ATOM 1475 O O . GLY A 1 188 ? -100.436 4.124 40.063 1.00 65.25 188 GLY A O 1
ATOM 1476 N N . ARG A 1 189 ? -100.831 3.449 42.165 1.00 66.19 189 ARG A N 1
ATOM 1477 C CA . ARG A 1 189 ? -99.756 4.267 42.770 1.00 66.19 189 ARG A CA 1
ATOM 1478 C C . ARG A 1 189 ? -98.371 3.654 42.553 1.00 66.19 189 ARG A C 1
ATOM 1480 O O . ARG A 1 189 ? -97.401 4.382 42.373 1.00 66.19 189 ARG A O 1
ATOM 1487 N N . LYS A 1 190 ? -98.298 2.320 42.536 1.00 63.22 190 LYS A N 1
ATOM 1488 C CA . LYS A 1 190 ? -97.056 1.567 42.339 1.00 63.22 190 LYS A CA 1
ATOM 1489 C C . LYS A 1 190 ? -96.639 1.534 40.865 1.00 63.22 190 LYS A C 1
ATOM 1491 O O . LYS A 1 190 ? -95.450 1.620 40.580 1.00 63.22 190 LYS A O 1
ATOM 1496 N N . ILE A 1 191 ? -97.595 1.519 39.921 1.00 70.94 191 ILE A N 1
ATOM 1497 C CA . ILE A 1 191 ? -97.303 1.672 38.482 1.00 70.94 191 ILE A CA 1
ATOM 1498 C C . ILE A 1 191 ? -96.539 2.980 38.245 1.00 70.94 191 ILE A C 1
ATOM 1500 O O . ILE A 1 191 ? -95.554 2.967 37.513 1.00 70.94 191 ILE A O 1
ATOM 1504 N N . ALA A 1 192 ? -96.932 4.082 38.894 1.00 73.38 192 ALA A N 1
ATOM 1505 C CA . ALA A 1 192 ? -96.230 5.360 38.764 1.00 73.38 192 ALA A CA 1
ATOM 1506 C C . ALA A 1 192 ? -94.786 5.304 39.308 1.00 73.38 192 ALA A C 1
ATOM 1508 O O . ALA A 1 192 ? -93.876 5.855 38.692 1.00 73.38 192 ALA A O 1
ATOM 1509 N N . GLU A 1 193 ? -94.556 4.604 40.425 1.00 77.88 193 GLU A N 1
ATOM 1510 C CA . GLU A 1 193 ? -93.216 4.405 40.998 1.00 77.88 193 GLU A CA 1
ATOM 1511 C C . GLU A 1 193 ? -92.317 3.591 40.055 1.00 77.88 193 GLU A C 1
ATOM 1513 O O . GLU A 1 193 ? -91.196 4.008 39.760 1.00 77.88 193 GLU A O 1
ATOM 1518 N N . ILE A 1 194 ? -92.829 2.488 39.497 1.00 73.06 194 ILE A N 1
ATOM 1519 C CA . ILE A 1 194 ? -92.092 1.675 38.517 1.00 73.06 194 ILE A CA 1
ATOM 1520 C C . ILE A 1 194 ? -91.860 2.449 37.233 1.00 73.06 194 ILE A C 1
ATOM 1522 O O . ILE A 1 194 ? -90.777 2.360 36.676 1.00 73.06 194 ILE A O 1
ATOM 1526 N N . GLN A 1 195 ? -92.829 3.228 36.759 1.00 81.19 195 GLN A N 1
ATOM 1527 C CA . GLN A 1 195 ? -92.623 4.095 35.601 1.00 81.19 195 GLN A CA 1
ATOM 1528 C C . GLN A 1 195 ? -91.504 5.111 35.866 1.00 81.19 195 GLN A C 1
ATOM 1530 O O . GLN A 1 195 ? -90.670 5.329 34.991 1.00 81.19 195 GLN A O 1
ATOM 1535 N N . GLY A 1 196 ? -91.419 5.668 37.079 1.00 84.19 196 GLY A N 1
ATOM 1536 C CA . GLY A 1 196 ? -90.314 6.534 37.498 1.00 84.19 196 GLY A CA 1
ATOM 1537 C C . GLY A 1 196 ? -88.963 5.810 37.557 1.00 84.19 196 GLY A C 1
ATOM 1538 O O . GLY A 1 196 ? -87.969 6.303 37.016 1.00 84.19 196 GLY A O 1
ATOM 1539 N N . GLN A 1 197 ? -88.911 4.618 38.158 1.00 83.94 197 GLN A N 1
ATOM 1540 C CA . GLN A 1 197 ? -87.692 3.803 38.229 1.00 83.94 197 GLN A CA 1
ATOM 1541 C C . GLN A 1 197 ? -87.255 3.304 36.849 1.00 83.94 197 GLN A C 1
ATOM 1543 O O . GLN A 1 197 ? -86.082 3.410 36.511 1.00 83.94 197 GLN A O 1
ATOM 1548 N N . LEU A 1 198 ? -88.188 2.843 36.015 1.00 84.25 198 LEU A N 1
ATOM 1549 C CA . LEU A 1 198 ? -87.944 2.412 34.642 1.00 84.25 198 LEU A CA 1
ATOM 1550 C C . LEU A 1 198 ? -87.457 3.579 33.782 1.00 84.25 198 LEU A C 1
ATOM 1552 O O . LEU A 1 198 ? -86.514 3.402 33.024 1.00 84.25 198 LEU A O 1
ATOM 1556 N N . ALA A 1 199 ? -88.013 4.784 33.945 1.00 86.38 199 ALA A N 1
ATOM 1557 C CA . ALA A 1 199 ? -87.494 5.983 33.287 1.00 86.38 199 ALA A CA 1
ATOM 1558 C C . ALA A 1 199 ? -86.067 6.323 33.755 1.00 86.38 199 ALA A C 1
ATOM 1560 O O . ALA A 1 199 ? -85.238 6.768 32.959 1.00 86.38 199 ALA A O 1
ATOM 1561 N N . THR A 1 200 ? -85.750 6.074 35.029 1.00 86.44 200 THR A N 1
ATOM 1562 C CA . THR A 1 200 ? -84.398 6.262 35.580 1.00 86.44 200 THR A CA 1
ATOM 1563 C C . THR A 1 200 ? -83.421 5.235 35.007 1.00 86.44 200 THR A C 1
ATOM 1565 O O . THR A 1 200 ? -82.362 5.616 34.512 1.00 86.44 200 THR A O 1
ATOM 1568 N N . PHE A 1 201 ? -83.817 3.962 34.965 1.00 86.00 201 PHE A N 1
ATOM 1569 C CA . PHE A 1 201 ? -83.075 2.875 34.329 1.00 86.00 201 PHE A CA 1
ATOM 1570 C C . PHE A 1 201 ? -82.858 3.123 32.845 1.00 86.00 201 PHE A C 1
ATOM 1572 O O . PHE A 1 201 ? -81.754 2.960 32.341 1.00 86.00 201 PHE A O 1
ATOM 1579 N N . GLN A 1 202 ? -83.890 3.572 32.138 1.00 89.19 202 GLN A N 1
ATOM 1580 C CA . GLN A 1 202 ? -83.805 3.911 30.727 1.00 89.19 202 GLN A CA 1
ATOM 1581 C C . GLN A 1 202 ? -82.842 5.084 30.516 1.00 89.19 202 GLN A C 1
ATOM 1583 O O . GLN A 1 202 ? -82.029 5.056 29.598 1.00 89.19 202 GLN A O 1
ATOM 1588 N N . LYS A 1 203 ? -82.843 6.081 31.410 1.00 90.19 203 LYS A N 1
ATOM 1589 C CA . LYS A 1 203 ? -81.866 7.178 31.398 1.00 90.19 203 LYS A CA 1
ATOM 1590 C C . LYS A 1 203 ? -80.439 6.693 31.685 1.00 90.19 203 LYS A C 1
ATOM 1592 O O . LYS A 1 203 ? -79.510 7.158 31.026 1.00 90.19 203 LYS A O 1
ATOM 1597 N N . GLN A 1 204 ? -80.247 5.765 32.625 1.00 89.75 204 GLN A N 1
ATOM 1598 C CA . GLN A 1 204 ? -78.948 5.133 32.896 1.00 89.75 204 GLN A CA 1
ATOM 1599 C C . GLN A 1 204 ? -78.481 4.278 31.709 1.00 89.75 204 GLN A C 1
ATOM 1601 O O . GLN A 1 204 ? -77.322 4.381 31.319 1.00 89.75 204 GLN A O 1
ATOM 1606 N N . MET A 1 205 ? -79.380 3.524 31.073 1.00 91.12 205 MET A N 1
ATOM 1607 C CA . MET A 1 205 ? -79.108 2.763 29.853 1.00 91.12 205 MET A CA 1
ATOM 1608 C C . MET A 1 205 ? -78.713 3.674 28.697 1.00 91.12 205 MET A C 1
ATOM 1610 O O . MET A 1 205 ? -77.699 3.411 28.069 1.00 91.12 205 MET A O 1
ATOM 1614 N N . ILE A 1 206 ? -79.436 4.771 28.453 1.00 91.69 206 ILE A N 1
ATOM 1615 C CA . ILE A 1 206 ? -79.068 5.757 27.424 1.00 91.69 206 ILE A CA 1
ATOM 1616 C C . ILE A 1 206 ? -77.703 6.378 27.749 1.00 91.69 206 ILE A C 1
ATOM 1618 O O . ILE A 1 206 ? -76.885 6.595 26.859 1.00 91.69 206 ILE A O 1
ATOM 1622 N N . LYS A 1 207 ? -77.407 6.651 29.027 1.00 91.81 207 LYS A N 1
ATOM 1623 C CA . LYS A 1 207 ? -76.090 7.159 29.443 1.00 91.81 207 LYS A CA 1
ATOM 1624 C C . LYS A 1 207 ? -74.978 6.134 29.192 1.00 91.81 207 LYS A C 1
ATOM 1626 O O . LYS A 1 207 ? -73.910 6.521 28.721 1.00 91.81 207 LYS A O 1
ATOM 1631 N N . LEU A 1 208 ? -75.226 4.858 29.485 1.00 89.62 208 LEU A N 1
ATOM 1632 C CA . LEU A 1 208 ? -74.302 3.751 29.232 1.00 89.62 208 LEU A CA 1
ATOM 1633 C C . LEU A 1 208 ? -74.119 3.498 27.730 1.00 89.62 208 LEU A C 1
ATOM 1635 O O . LEU A 1 208 ? -73.006 3.289 27.266 1.00 89.62 208 LEU A O 1
ATOM 1639 N N . GLU A 1 209 ? -75.192 3.571 26.951 1.00 91.94 209 GLU A N 1
ATOM 1640 C CA . GLU A 1 209 ? -75.157 3.465 25.495 1.00 91.94 209 GLU A CA 1
ATOM 1641 C C . GLU A 1 209 ? -74.343 4.614 24.892 1.00 91.94 209 GLU A C 1
ATOM 1643 O O . GLU A 1 209 ? -73.442 4.382 24.086 1.00 91.94 209 GLU A O 1
ATOM 1648 N N . ASN A 1 210 ? -74.568 5.847 25.353 1.00 92.19 210 ASN A N 1
ATOM 1649 C CA . ASN A 1 210 ? -73.789 7.009 24.937 1.00 92.19 210 ASN A CA 1
ATOM 1650 C C . ASN A 1 210 ? -72.309 6.885 25.331 1.00 92.19 210 ASN A C 1
ATOM 1652 O O . ASN A 1 210 ? -71.443 7.255 24.537 1.00 92.19 210 ASN A O 1
ATOM 1656 N N . SER A 1 211 ? -71.986 6.354 26.518 1.00 90.81 211 SER A N 1
ATOM 1657 C CA . SER A 1 211 ? -70.590 6.147 26.933 1.00 90.81 211 SER A CA 1
ATOM 1658 C C . SER A 1 211 ? -69.909 5.037 26.127 1.00 90.81 211 SER A C 1
ATOM 1660 O O . SER A 1 211 ? -68.754 5.196 25.726 1.00 90.81 211 SER A O 1
ATOM 1662 N N . LEU A 1 212 ? -70.629 3.958 25.803 1.00 90.19 212 LEU A N 1
ATOM 1663 C CA . LEU A 1 212 ? -70.163 2.892 24.917 1.00 90.19 212 LEU A CA 1
ATOM 1664 C C . LEU A 1 212 ? -69.911 3.429 23.501 1.00 90.19 212 LEU A C 1
ATOM 1666 O O . LEU A 1 212 ? -68.867 3.153 22.909 1.00 90.19 212 LEU A O 1
ATOM 1670 N N . GLN A 1 213 ? -70.829 4.243 22.976 1.00 92.50 213 GLN A N 1
ATOM 1671 C CA . GLN A 1 213 ? -70.716 4.834 21.645 1.00 92.50 213 GLN A CA 1
ATOM 1672 C C . GLN A 1 213 ? -69.581 5.867 21.570 1.00 92.50 213 GLN A C 1
ATOM 1674 O O . GLN A 1 213 ? -68.825 5.896 20.593 1.00 92.50 213 GLN A O 1
ATOM 1679 N N . ALA A 1 214 ? -69.391 6.668 22.622 1.00 91.38 214 ALA A N 1
ATOM 1680 C CA . ALA A 1 214 ? -68.244 7.560 22.754 1.00 91.38 214 ALA A CA 1
ATOM 1681 C C . ALA A 1 214 ? -66.926 6.770 22.809 1.00 91.38 214 ALA A C 1
ATOM 1683 O O . ALA A 1 214 ? -65.986 7.101 22.086 1.00 91.38 214 ALA A O 1
ATOM 1684 N N . ASN A 1 215 ? -66.863 5.685 23.589 1.00 91.00 215 ASN A N 1
ATOM 1685 C CA . ASN A 1 215 ? -65.682 4.823 23.672 1.00 91.00 215 ASN A CA 1
ATOM 1686 C C . ASN A 1 215 ? -65.359 4.181 22.313 1.00 91.00 215 ASN A C 1
ATOM 1688 O O . ASN A 1 215 ? -64.224 4.271 21.848 1.00 91.00 215 ASN A O 1
ATOM 1692 N N . LYS A 1 216 ? -66.367 3.654 21.608 1.00 92.56 216 LYS A N 1
ATOM 1693 C CA . LYS A 1 216 ? -66.222 3.144 20.236 1.00 92.56 216 LYS A CA 1
ATOM 1694 C C . LYS A 1 216 ? -65.681 4.213 19.282 1.00 92.56 216 LYS A C 1
ATOM 1696 O O . LYS A 1 216 ? -64.795 3.931 18.479 1.00 92.56 216 LYS A O 1
ATOM 1701 N N . THR A 1 217 ? -66.165 5.450 19.390 1.00 91.31 217 THR A N 1
ATOM 1702 C CA . THR A 1 217 ? -65.680 6.579 18.578 1.00 91.31 217 THR A CA 1
ATOM 1703 C C . THR A 1 217 ? -64.220 6.910 18.896 1.00 91.31 217 THR A C 1
ATOM 1705 O O . THR A 1 217 ? -63.413 7.052 17.980 1.00 91.31 217 THR A O 1
ATOM 1708 N N . ILE A 1 218 ? -63.846 6.959 20.177 1.00 91.62 218 ILE A N 1
ATOM 1709 C CA . ILE A 1 218 ? -62.462 7.195 20.617 1.00 91.62 218 ILE A CA 1
ATOM 1710 C C . ILE A 1 218 ? -61.537 6.073 20.135 1.00 91.62 218 ILE A C 1
ATOM 1712 O O . ILE A 1 218 ? -60.453 6.358 19.632 1.00 91.62 218 ILE A O 1
ATOM 1716 N N . GLN A 1 219 ? -61.944 4.808 20.254 1.00 90.38 219 GLN A N 1
ATOM 1717 C CA . GLN A 1 219 ? -61.167 3.669 19.761 1.00 90.38 219 GLN A CA 1
ATOM 1718 C C . GLN A 1 219 ? -60.995 3.717 18.241 1.00 90.38 219 GLN A C 1
ATOM 1720 O O . GLN A 1 219 ? -59.879 3.537 17.762 1.00 90.38 219 GLN A O 1
ATOM 1725 N N . ASN A 1 220 ? -62.050 4.039 17.488 1.00 92.31 220 ASN A N 1
ATOM 1726 C CA . ASN A 1 220 ? -61.963 4.214 16.038 1.00 92.31 220 ASN A CA 1
ATOM 1727 C C . ASN A 1 220 ? -61.015 5.357 15.651 1.00 92.31 220 ASN A C 1
ATOM 1729 O O . ASN A 1 220 ? -60.219 5.198 14.728 1.00 92.31 220 ASN A O 1
ATOM 1733 N N . LEU A 1 221 ? -61.056 6.488 16.363 1.00 92.31 221 LEU A N 1
ATOM 1734 C CA . LEU A 1 221 ? -60.128 7.601 16.139 1.00 92.31 221 LEU A CA 1
ATOM 1735 C C . LEU A 1 221 ? -58.684 7.213 16.474 1.00 92.31 221 LEU A C 1
ATOM 1737 O O . LEU A 1 221 ? -57.785 7.519 15.696 1.00 92.31 221 LEU A O 1
ATOM 1741 N N . LYS A 1 222 ? -58.454 6.498 17.583 1.00 93.00 222 LYS A N 1
ATOM 1742 C CA . LYS A 1 222 ? -57.127 5.977 17.949 1.00 93.00 222 LYS A CA 1
ATOM 1743 C C . LYS A 1 222 ? -56.600 5.004 16.901 1.00 93.00 222 LYS A C 1
ATOM 1745 O O . LYS A 1 222 ? -55.472 5.162 16.456 1.00 93.00 222 LYS A O 1
ATOM 1750 N N . PHE A 1 223 ? -57.423 4.053 16.468 1.00 90.38 223 PHE A N 1
ATOM 1751 C CA . PHE A 1 223 ? -57.054 3.086 15.439 1.00 90.38 223 PHE A CA 1
ATOM 1752 C C . PHE A 1 223 ? -56.754 3.766 14.098 1.00 90.38 223 PHE A C 1
ATOM 1754 O O . PHE A 1 223 ? -55.769 3.429 13.445 1.00 90.38 223 PHE A O 1
ATOM 1761 N N . ASN A 1 224 ? -57.555 4.757 13.694 1.00 90.12 224 ASN A N 1
ATOM 1762 C CA . ASN A 1 224 ? -57.326 5.512 12.462 1.00 90.12 224 ASN A CA 1
ATOM 1763 C C . ASN A 1 224 ? -56.042 6.353 12.548 1.00 90.12 224 ASN A C 1
ATOM 1765 O O . ASN A 1 224 ? -55.227 6.310 11.630 1.00 90.12 224 ASN A O 1
ATOM 1769 N N . ASN A 1 225 ? -55.814 7.046 13.668 1.00 90.94 225 ASN A N 1
ATOM 1770 C CA . ASN A 1 225 ? -54.586 7.807 13.891 1.00 90.94 225 ASN A CA 1
ATOM 1771 C C . ASN A 1 225 ? -53.351 6.907 13.932 1.00 90.94 225 ASN A C 1
ATOM 1773 O O . ASN A 1 225 ? -52.364 7.233 13.285 1.00 90.94 225 ASN A O 1
ATOM 1777 N N . GLU A 1 226 ? -53.397 5.767 14.624 1.00 86.00 226 GLU A N 1
ATOM 1778 C CA . GLU A 1 226 ? -52.275 4.827 14.613 1.00 86.00 226 GLU A CA 1
ATOM 1779 C C . GLU A 1 226 ? -52.059 4.238 13.216 1.00 86.00 226 GLU A C 1
ATOM 1781 O O . GLU A 1 226 ? -50.924 4.160 12.763 1.00 86.00 226 GLU A O 1
ATOM 1786 N N . THR A 1 227 ? -53.121 3.912 12.475 1.00 86.44 227 THR A N 1
ATOM 1787 C CA . THR A 1 227 ? -52.994 3.463 11.079 1.00 86.44 227 THR A CA 1
ATOM 1788 C C . THR A 1 227 ? -52.322 4.531 10.209 1.00 86.44 227 THR A C 1
ATOM 1790 O O . THR A 1 227 ? -51.414 4.199 9.449 1.00 86.44 227 THR A O 1
ATOM 1793 N N . LYS A 1 228 ? -52.702 5.810 10.347 1.00 89.19 228 LYS A N 1
ATOM 1794 C CA . LYS A 1 228 ? -52.045 6.932 9.653 1.00 89.19 228 LYS A CA 1
ATOM 1795 C C . LYS A 1 228 ? -50.573 7.048 10.034 1.00 89.19 228 LYS A C 1
ATOM 1797 O O . LYS A 1 228 ? -49.720 7.092 9.153 1.00 89.19 228 LYS A O 1
ATOM 1802 N N . LEU A 1 229 ? -50.273 6.993 11.327 1.00 91.31 229 LEU A N 1
ATOM 1803 C CA . LEU A 1 229 ? -48.913 7.099 11.843 1.00 91.31 229 LEU A CA 1
ATOM 1804 C C . LEU A 1 229 ? -48.040 5.941 11.335 1.00 91.31 229 LEU A C 1
ATOM 1806 O O . LEU A 1 229 ? -46.946 6.170 10.840 1.00 91.31 229 LEU A O 1
ATOM 1810 N N . ARG A 1 230 ? -48.563 4.709 11.304 1.00 84.69 230 ARG A N 1
ATOM 1811 C CA . ARG A 1 230 ? -47.892 3.559 10.672 1.00 84.69 230 ARG A CA 1
ATOM 1812 C C . ARG A 1 230 ? -47.669 3.763 9.176 1.00 84.69 230 ARG A C 1
ATOM 1814 O O . ARG A 1 230 ? -46.617 3.390 8.665 1.00 84.69 230 ARG A O 1
ATOM 1821 N N . THR A 1 231 ? -48.634 4.331 8.449 1.00 84.38 231 THR A N 1
ATOM 1822 C CA . THR A 1 231 ? -48.439 4.628 7.021 1.00 84.38 231 THR A CA 1
ATOM 1823 C C . THR A 1 231 ? -47.389 5.712 6.790 1.00 84.38 231 THR A C 1
ATOM 1825 O O . THR A 1 231 ? -46.618 5.589 5.842 1.00 84.38 231 THR A O 1
ATOM 1828 N N . GLU A 1 232 ? -47.305 6.714 7.667 1.00 83.50 232 GLU A N 1
ATOM 1829 C CA . GLU A 1 232 ? -46.284 7.767 7.644 1.00 83.50 232 GLU A CA 1
ATOM 1830 C C . GLU A 1 232 ? -44.900 7.220 8.020 1.00 83.50 232 GLU A C 1
ATOM 1832 O O . GLU A 1 232 ? -43.926 7.495 7.327 1.00 83.50 232 GLU A O 1
ATOM 1837 N N . GLU A 1 233 ? -44.793 6.368 9.041 1.00 85.44 233 GLU A N 1
ATOM 1838 C CA . GLU A 1 233 ? -43.560 5.645 9.386 1.00 85.44 233 GLU A CA 1
ATOM 1839 C C . GLU A 1 233 ? -43.078 4.770 8.223 1.00 85.44 233 GLU A C 1
ATOM 1841 O O . GLU A 1 233 ? -41.903 4.772 7.866 1.00 85.44 233 GLU A O 1
ATOM 1846 N N . ILE A 1 234 ? -43.982 4.035 7.572 1.00 83.38 234 ILE A N 1
ATOM 1847 C CA . ILE A 1 234 ? -43.627 3.220 6.403 1.00 83.38 234 ILE A CA 1
ATOM 1848 C C . ILE A 1 234 ? -43.240 4.115 5.218 1.00 83.38 234 ILE A C 1
ATOM 1850 O O . ILE A 1 234 ? -42.327 3.764 4.470 1.00 83.38 234 ILE A O 1
ATOM 1854 N N . ALA A 1 235 ? -43.905 5.255 5.022 1.00 81.00 235 ALA A N 1
ATOM 1855 C CA . ALA A 1 235 ? -43.559 6.207 3.970 1.00 81.00 235 ALA A CA 1
ATOM 1856 C C . ALA A 1 235 ? -42.184 6.844 4.213 1.00 81.00 235 ALA A C 1
ATOM 1858 O O . ALA A 1 235 ? -41.356 6.848 3.308 1.00 81.00 235 ALA A O 1
ATOM 1859 N N . THR A 1 236 ? -41.895 7.280 5.439 1.00 80.06 236 THR A N 1
ATOM 1860 C CA . THR A 1 236 ? -40.593 7.844 5.825 1.00 80.06 236 THR A CA 1
ATOM 1861 C C . THR A 1 236 ? -39.478 6.805 5.752 1.00 80.06 236 THR A C 1
ATOM 1863 O O . THR A 1 236 ? -38.402 7.114 5.250 1.00 80.06 236 THR A O 1
ATOM 1866 N N . LEU A 1 237 ? -39.730 5.550 6.146 1.00 80.06 237 LEU A N 1
ATOM 1867 C CA . LEU A 1 237 ? -38.796 4.438 5.932 1.00 80.06 237 LEU A CA 1
ATOM 1868 C C . LEU A 1 237 ? -38.545 4.171 4.443 1.00 80.06 237 LEU A C 1
ATOM 1870 O O . LEU A 1 237 ? -37.422 3.881 4.041 1.00 80.06 237 LEU A O 1
ATOM 1874 N N . ARG A 1 238 ? -39.576 4.274 3.598 1.00 79.12 238 ARG A N 1
ATOM 1875 C CA . ARG A 1 238 ? -39.413 4.151 2.142 1.00 79.12 238 ARG A CA 1
ATOM 1876 C C . ARG A 1 238 ? -38.623 5.315 1.562 1.00 79.12 238 ARG A C 1
ATOM 1878 O O . ARG A 1 238 ? -37.791 5.081 0.696 1.00 79.12 238 ARG A O 1
ATOM 1885 N N . GLU A 1 239 ? -38.856 6.540 2.020 1.00 77.06 239 GLU A N 1
ATOM 1886 C CA . GLU A 1 239 ? -38.091 7.715 1.600 1.00 77.06 239 GLU A CA 1
ATOM 1887 C C . GLU A 1 239 ? -36.638 7.656 2.061 1.00 77.06 239 GLU A C 1
ATOM 1889 O O . GLU A 1 239 ? -35.748 8.004 1.289 1.00 77.06 239 GLU A O 1
ATOM 1894 N N . SER A 1 240 ? -36.376 7.201 3.289 1.00 75.25 240 SER A N 1
ATOM 1895 C CA . SER A 1 240 ? -35.014 7.042 3.800 1.00 75.25 240 SER A CA 1
ATOM 1896 C C . SER A 1 240 ? -34.274 5.928 3.068 1.00 75.25 240 SER A C 1
ATOM 1898 O O . SER A 1 240 ? -33.117 6.116 2.707 1.00 75.25 240 SER A O 1
ATOM 1900 N N . MET A 1 241 ? -34.950 4.817 2.744 1.00 68.75 241 MET A N 1
ATOM 1901 C CA . MET A 1 241 ? -34.413 3.829 1.812 1.00 68.75 241 MET A CA 1
ATOM 1902 C C . MET A 1 241 ? -34.164 4.468 0.444 1.00 68.75 241 MET A C 1
ATOM 1904 O O . MET A 1 241 ? -33.055 4.413 -0.047 1.00 68.75 241 MET A O 1
ATOM 1908 N N . LEU A 1 242 ? -35.116 5.161 -0.176 1.00 70.50 242 LEU A N 1
ATOM 1909 C CA . LEU A 1 242 ? -34.854 5.804 -1.469 1.00 70.50 242 LEU A CA 1
ATOM 1910 C C . LEU A 1 242 ? -33.655 6.768 -1.424 1.00 70.50 242 LEU A C 1
ATOM 1912 O O . LEU A 1 242 ? -32.874 6.757 -2.370 1.00 70.50 242 LEU A O 1
ATOM 1916 N N . ARG A 1 243 ? -33.467 7.509 -0.321 1.00 68.19 243 ARG A N 1
ATOM 1917 C CA . ARG A 1 243 ? -32.304 8.380 -0.085 1.00 68.19 243 ARG A CA 1
ATOM 1918 C C . ARG A 1 243 ? -30.992 7.613 0.041 1.00 68.19 243 ARG A C 1
ATOM 1920 O O . ARG A 1 243 ? -30.068 7.898 -0.707 1.00 68.19 243 ARG A O 1
ATOM 1927 N N . LEU A 1 244 ? -30.935 6.596 0.902 1.00 62.69 244 LEU A N 1
ATOM 1928 C CA . LEU A 1 244 ? -29.756 5.733 1.073 1.00 62.69 244 LEU A CA 1
ATOM 1929 C C . LEU A 1 244 ? -29.348 5.014 -0.224 1.00 62.69 244 LEU A C 1
ATOM 1931 O O . LEU A 1 244 ? -28.207 4.593 -0.366 1.00 62.69 244 LEU A O 1
ATOM 1935 N N . TRP A 1 245 ? -30.295 4.823 -1.146 1.00 60.34 245 TRP A N 1
ATOM 1936 C CA . TRP A 1 245 ? -30.065 4.166 -2.432 1.00 60.34 245 TRP A CA 1
ATOM 1937 C C . TRP A 1 245 ? -29.844 5.169 -3.579 1.00 60.34 245 TRP A C 1
ATOM 1939 O O . TRP A 1 245 ? -29.450 4.752 -4.671 1.00 60.34 245 TRP A O 1
ATOM 1949 N N . SER A 1 246 ? -30.134 6.461 -3.366 1.00 57.59 246 SER A N 1
ATOM 1950 C CA . SER A 1 246 ? -29.846 7.551 -4.306 1.00 57.59 246 SER A CA 1
ATOM 1951 C C . SER A 1 246 ? -28.527 8.251 -4.014 1.00 57.59 246 SER A C 1
ATOM 1953 O O . SER A 1 246 ? -27.844 8.618 -4.961 1.00 57.59 246 SER A O 1
ATOM 1955 N N . GLU A 1 247 ? -28.187 8.440 -2.736 1.00 49.75 247 GLU A N 1
ATOM 1956 C CA . GLU A 1 247 ? -26.845 8.846 -2.324 1.00 49.75 247 GLU A CA 1
ATOM 1957 C C . GLU A 1 247 ? -25.897 7.746 -2.793 1.00 49.75 247 GLU A C 1
ATOM 1959 O O . GLU A 1 247 ? -26.176 6.575 -2.539 1.00 49.75 247 GLU A O 1
ATOM 1964 N N . GLU A 1 248 ? -24.860 8.106 -3.554 1.00 46.78 248 GLU A N 1
ATOM 1965 C CA . GLU A 1 248 ? -23.856 7.210 -4.133 1.00 46.78 248 GLU A CA 1
ATOM 1966 C C . GLU A 1 248 ? -23.259 6.237 -3.095 1.00 46.78 248 GLU A C 1
ATOM 1968 O O . GLU A 1 248 ? -22.169 6.420 -2.557 1.00 46.78 248 GLU A O 1
ATOM 1973 N N . GLY A 1 249 ? -23.988 5.163 -2.803 1.00 43.84 249 GLY A N 1
ATOM 1974 C CA . GLY A 1 249 ? -23.524 4.065 -1.983 1.00 43.84 249 GLY A CA 1
ATOM 1975 C C . GLY A 1 249 ? -22.488 3.243 -2.753 1.00 43.84 249 GLY A C 1
ATOM 1976 O O . GLY A 1 249 ? -22.553 3.153 -3.982 1.00 43.84 249 GLY A O 1
ATOM 1977 N N . PRO A 1 250 ? -21.565 2.561 -2.056 1.00 47.59 250 PRO A N 1
ATOM 1978 C CA . PRO A 1 250 ? -20.409 1.875 -2.644 1.00 47.59 250 PRO A CA 1
ATOM 1979 C C . PRO A 1 250 ? -20.771 0.609 -3.443 1.00 47.59 250 PRO A C 1
ATOM 1981 O O . PRO A 1 250 ? -19.895 -0.165 -3.823 1.00 47.59 250 PRO A O 1
ATOM 1984 N N . TRP A 1 251 ? -22.057 0.372 -3.704 1.00 51.34 251 TRP A 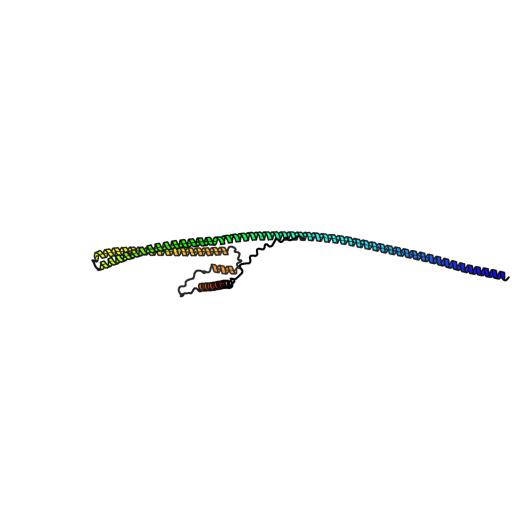N 1
ATOM 1985 C CA . TRP A 1 251 ? -22.535 -0.735 -4.516 1.00 51.34 251 TRP A CA 1
ATOM 1986 C C . TRP A 1 251 ? -22.732 -0.230 -5.948 1.00 51.34 251 TRP A C 1
ATOM 1988 O O . TRP A 1 251 ? -23.713 0.471 -6.205 1.00 51.34 251 TRP A O 1
ATOM 1998 N N . PRO A 1 252 ? -21.856 -0.583 -6.908 1.00 44.12 252 PRO A N 1
ATOM 1999 C CA . PRO A 1 252 ? -22.077 -0.278 -8.313 1.00 44.12 252 PRO A CA 1
ATOM 2000 C C . PRO A 1 252 ? -23.242 -1.144 -8.806 1.00 44.12 252 PRO A C 1
ATOM 2002 O O . PRO A 1 252 ? -23.075 -2.244 -9.334 1.00 44.12 252 PRO A O 1
ATOM 2005 N N . LEU A 1 253 ? -24.467 -0.681 -8.565 1.00 48.81 253 LEU A N 1
ATOM 2006 C CA . LEU A 1 253 ? -25.685 -1.341 -9.004 1.00 48.81 253 LEU A CA 1
ATOM 2007 C C . LEU A 1 253 ? -25.786 -1.158 -10.518 1.00 48.81 253 LEU A C 1
ATOM 2009 O O . LEU A 1 253 ? -26.247 -0.136 -11.025 1.00 48.81 253 LEU A O 1
ATOM 2013 N N . THR A 1 254 ? -25.316 -2.175 -11.239 1.00 47.94 254 THR A N 1
ATOM 2014 C CA . THR A 1 254 ? -25.523 -2.359 -12.677 1.00 47.94 254 THR A CA 1
ATOM 2015 C C . THR A 1 254 ? -26.964 -1.989 -13.049 1.00 47.94 254 THR A C 1
ATOM 2017 O O . THR A 1 254 ? -27.906 -2.398 -12.374 1.00 47.94 254 THR A O 1
ATOM 2020 N N . LEU A 1 255 ? -27.164 -1.196 -14.112 1.00 50.22 255 LEU A N 1
ATOM 2021 C CA . LEU A 1 255 ? -28.464 -0.596 -14.481 1.00 50.22 255 LEU A CA 1
ATOM 2022 C C . LEU A 1 255 ? -29.671 -1.562 -14.425 1.00 50.22 255 LEU A C 1
ATOM 2024 O O . LEU A 1 255 ? -30.800 -1.133 -14.178 1.00 50.22 255 LEU A O 1
ATOM 2028 N N . GLY A 1 256 ? -29.448 -2.860 -14.663 1.00 48.09 256 GLY A N 1
ATOM 2029 C CA . GLY A 1 256 ? -30.474 -3.899 -14.570 1.00 48.09 256 GLY A CA 1
ATOM 2030 C C . GLY A 1 256 ? -31.023 -4.102 -13.155 1.00 48.09 256 GLY A C 1
ATOM 2031 O O . GLY A 1 256 ? -32.235 -4.236 -12.986 1.00 48.09 256 GLY A O 1
ATOM 2032 N N . SER A 1 257 ? -30.173 -4.052 -12.129 1.00 49.47 257 SER A N 1
ATOM 2033 C CA . SER A 1 257 ? -30.601 -4.230 -10.741 1.00 49.47 257 SER A CA 1
ATOM 2034 C C . SER A 1 257 ? -31.397 -3.023 -10.245 1.00 49.47 257 SER A C 1
ATOM 2036 O O . SER A 1 257 ? -32.408 -3.201 -9.571 1.00 49.47 257 SER A O 1
ATOM 2038 N N . LYS A 1 258 ? -31.058 -1.804 -10.690 1.00 48.88 258 LYS A N 1
ATOM 2039 C CA . LYS A 1 258 ? -31.810 -0.576 -10.374 1.00 48.88 258 LYS A CA 1
ATOM 2040 C C . LYS A 1 258 ? -33.291 -0.696 -10.758 1.00 48.88 258 LYS A C 1
ATOM 2042 O O . LYS A 1 258 ? -34.158 -0.246 -10.014 1.00 48.88 258 LYS A O 1
ATOM 2047 N N . ARG A 1 259 ? -33.601 -1.370 -11.876 1.00 50.59 259 ARG A N 1
ATOM 2048 C CA . ARG A 1 259 ? -34.982 -1.611 -12.335 1.00 50.59 259 ARG A CA 1
ATOM 2049 C C . ARG A 1 259 ? -35.718 -2.630 -11.455 1.00 50.59 259 ARG A C 1
ATOM 2051 O O . ARG A 1 259 ? -36.862 -2.385 -11.083 1.00 50.59 259 ARG A O 1
ATOM 2058 N N . VAL A 1 260 ? -35.042 -3.718 -11.075 1.00 51.62 260 VAL A N 1
ATOM 2059 C CA . VAL A 1 260 ? -35.584 -4.753 -10.172 1.00 51.62 260 VAL A CA 1
ATOM 2060 C C . VAL A 1 260 ? -35.796 -4.197 -8.754 1.00 51.62 260 VAL A C 1
ATOM 2062 O O . VAL A 1 260 ? -36.822 -4.453 -8.125 1.00 51.62 260 VAL A O 1
ATOM 2065 N N . PHE A 1 261 ? -34.889 -3.354 -8.261 1.00 49.91 261 PHE A N 1
ATOM 2066 C CA . PHE A 1 261 ? -35.015 -2.713 -6.949 1.00 49.91 261 PHE A CA 1
ATOM 2067 C C . PHE A 1 261 ? -36.080 -1.608 -6.931 1.00 49.91 261 PHE A C 1
ATOM 2069 O O . PHE A 1 261 ? -36.879 -1.551 -6.000 1.00 49.91 261 PHE A O 1
ATOM 2076 N N . MET A 1 262 ? -36.197 -0.802 -7.991 1.00 51.16 262 MET A N 1
ATOM 2077 C CA . MET A 1 262 ? -37.318 0.138 -8.143 1.00 51.16 262 MET A CA 1
ATOM 2078 C C . MET A 1 262 ? -38.669 -0.586 -8.176 1.00 51.16 262 MET A C 1
ATOM 2080 O O . MET A 1 262 ? -39.641 -0.090 -7.602 1.00 51.16 262 MET A O 1
ATOM 2084 N N . SER A 1 263 ? -38.744 -1.779 -8.788 1.00 50.47 263 SER A N 1
ATOM 2085 C CA . SER A 1 263 ? -39.954 -2.600 -8.688 1.00 50.47 263 SER A CA 1
ATOM 2086 C C . SER A 1 263 ? -40.209 -3.095 -7.266 1.00 50.47 263 SER A C 1
ATOM 2088 O O . SER A 1 263 ? -41.356 -3.051 -6.847 1.00 50.47 263 SER A O 1
ATOM 2090 N N . LEU A 1 264 ? -39.185 -3.454 -6.481 1.00 49.09 264 LEU A N 1
ATOM 2091 C CA . LEU A 1 264 ? -39.365 -3.852 -5.076 1.00 49.09 264 LEU A CA 1
ATOM 2092 C C . LEU A 1 264 ? -39.928 -2.716 -4.207 1.00 49.09 264 LEU A C 1
ATOM 2094 O O . LEU A 1 264 ? -40.761 -2.977 -3.344 1.00 49.09 264 LEU A O 1
ATOM 2098 N N . VAL A 1 265 ? -39.533 -1.463 -4.461 1.00 49.34 265 VAL A N 1
ATOM 2099 C CA . VAL A 1 265 ? -40.086 -0.292 -3.753 1.00 49.34 265 VAL A CA 1
ATOM 2100 C C . VAL A 1 265 ? -41.508 0.040 -4.223 1.00 49.34 265 VAL A C 1
ATOM 2102 O O . VAL A 1 265 ? -42.354 0.417 -3.411 1.00 49.34 265 VAL A O 1
ATOM 2105 N N . ARG A 1 266 ? -41.812 -0.119 -5.521 1.00 51.28 266 ARG A N 1
ATOM 2106 C CA . ARG A 1 266 ? -43.170 0.110 -6.055 1.00 51.28 266 ARG A CA 1
ATOM 2107 C C . ARG A 1 266 ? -44.152 -1.018 -5.728 1.00 51.28 266 ARG A C 1
ATOM 2109 O O . ARG A 1 266 ? -45.358 -0.776 -5.677 1.00 51.28 266 ARG A O 1
ATOM 2116 N N . GLN A 1 267 ? -43.677 -2.241 -5.527 1.00 48.12 267 GLN A N 1
ATOM 2117 C CA . GLN A 1 267 ? -44.528 -3.412 -5.364 1.00 48.12 267 GLN A CA 1
ATOM 2118 C C . GLN A 1 267 ? -44.973 -3.545 -3.901 1.00 48.12 267 GLN A C 1
ATOM 2120 O O . GLN A 1 267 ? -44.172 -3.644 -2.976 1.00 48.12 267 GLN A O 1
ATOM 2125 N N . ARG A 1 268 ? -46.296 -3.504 -3.707 1.00 46.31 268 ARG A N 1
ATOM 2126 C CA . ARG A 1 268 ? -47.038 -3.487 -2.434 1.00 46.31 268 ARG A CA 1
ATOM 2127 C C . ARG A 1 268 ? -46.863 -4.772 -1.600 1.00 46.31 268 ARG A C 1
ATOM 2129 O O . ARG A 1 268 ? -47.843 -5.434 -1.281 1.00 46.31 268 ARG A O 1
ATOM 2136 N N . PHE A 1 269 ? -45.650 -5.132 -1.190 1.00 44.22 269 PHE A N 1
ATOM 2137 C CA . PHE A 1 269 ? -45.402 -6.381 -0.452 1.00 44.22 269 PHE A CA 1
ATOM 2138 C C . PHE A 1 269 ? -46.014 -6.456 0.958 1.00 44.22 269 PHE A C 1
ATOM 2140 O O . PHE A 1 269 ? -45.922 -7.505 1.589 1.00 44.22 269 PHE A O 1
ATOM 2147 N N . PHE A 1 270 ? -46.686 -5.412 1.451 1.00 41.19 270 PHE A N 1
ATOM 2148 C CA . PHE A 1 270 ? -47.293 -5.434 2.788 1.00 41.19 270 PHE A CA 1
ATOM 2149 C C . PHE A 1 270 ? -48.817 -5.311 2.826 1.00 41.19 270 PHE A C 1
ATOM 2151 O O . PHE A 1 270 ? -49.379 -5.324 3.915 1.00 41.19 270 PHE A O 1
ATOM 2158 N N . ILE A 1 271 ? -49.508 -5.254 1.683 1.00 39.56 271 ILE A N 1
ATOM 2159 C CA . ILE A 1 271 ? -50.978 -5.240 1.677 1.00 39.56 271 ILE A CA 1
ATOM 2160 C C . ILE A 1 271 ? -51.455 -6.501 0.969 1.00 39.56 271 ILE A C 1
ATOM 2162 O O . ILE A 1 271 ? -51.434 -6.607 -0.253 1.00 39.56 271 ILE A O 1
ATOM 2166 N N . LYS A 1 272 ? -51.831 -7.491 1.777 1.00 39.81 272 LYS A N 1
ATOM 2167 C CA . LYS A 1 272 ? -52.540 -8.683 1.329 1.00 39.81 272 LYS A CA 1
ATOM 2168 C C . LYS A 1 272 ? -53.964 -8.220 1.009 1.00 39.81 272 LYS A C 1
ATOM 2170 O O . LYS A 1 272 ? -54.748 -8.027 1.932 1.00 39.81 272 LYS A O 1
ATOM 2175 N N . ASP A 1 273 ? -54.259 -7.961 -0.263 1.00 37.12 273 ASP A N 1
ATOM 2176 C CA . ASP A 1 273 ? -55.623 -7.681 -0.714 1.00 37.12 273 ASP A CA 1
ATOM 2177 C C . ASP A 1 273 ? -56.490 -8.895 -0.358 1.00 37.12 273 ASP A C 1
ATOM 2179 O O . ASP A 1 273 ? -56.348 -9.988 -0.913 1.00 37.12 273 ASP A O 1
ATOM 2183 N N . VAL A 1 274 ? -57.331 -8.721 0.658 1.00 36.06 274 VAL A N 1
ATOM 2184 C CA . VAL A 1 274 ? -58.296 -9.719 1.111 1.00 36.06 274 VAL A CA 1
ATOM 2185 C C . VAL A 1 274 ? -59.456 -9.683 0.121 1.00 36.06 274 VAL A C 1
ATOM 2187 O O . VAL A 1 274 ? -60.428 -8.959 0.309 1.00 36.06 274 VAL A O 1
ATOM 2190 N N . ALA A 1 275 ? -59.332 -10.429 -0.976 1.00 39.50 275 ALA A N 1
ATOM 2191 C CA . ALA A 1 275 ? -60.486 -10.783 -1.792 1.00 39.50 275 ALA A CA 1
ATOM 2192 C C . ALA A 1 275 ? -61.347 -11.777 -0.995 1.00 39.50 275 ALA A C 1
ATOM 2194 O O . ALA A 1 275 ? -60.838 -12.766 -0.466 1.00 39.50 275 ALA A O 1
ATOM 2195 N N . LEU A 1 276 ? -62.637 -11.467 -0.869 1.00 38.75 276 LEU A N 1
ATOM 2196 C CA . LEU A 1 276 ? -63.527 -11.941 0.192 1.00 38.75 276 LEU A CA 1
ATOM 2197 C C . LEU A 1 276 ? -63.910 -13.438 0.177 1.00 38.75 276 LEU A C 1
ATOM 2199 O O . LEU A 1 276 ? -64.614 -13.845 1.090 1.00 38.75 276 LEU A O 1
ATOM 2203 N N . ASP A 1 277 ? -63.459 -14.266 -0.772 1.00 37.78 277 ASP A N 1
ATOM 2204 C CA . ASP A 1 277 ? -64.151 -15.543 -1.057 1.00 37.78 277 ASP A CA 1
ATOM 2205 C C . ASP A 1 277 ? -63.305 -16.830 -1.087 1.00 37.78 277 ASP A C 1
ATOM 2207 O O . ASP A 1 277 ? -63.765 -17.866 -1.562 1.00 37.78 277 ASP A O 1
ATOM 2211 N N . ALA A 1 278 ? -62.090 -16.850 -0.532 1.00 39.75 278 ALA A N 1
ATOM 2212 C CA . ALA A 1 278 ? -61.294 -18.085 -0.481 1.00 39.75 278 ALA A CA 1
ATOM 2213 C C . ALA A 1 278 ? -60.942 -18.504 0.953 1.00 39.75 278 ALA A C 1
ATOM 2215 O O . ALA A 1 278 ? -59.908 -18.134 1.511 1.00 39.75 278 ALA A O 1
ATOM 2216 N N . MET A 1 279 ? -61.845 -19.305 1.521 1.00 38.19 279 MET A N 1
ATOM 2217 C CA . MET A 1 279 ? -61.655 -20.258 2.620 1.00 38.19 279 MET A CA 1
ATOM 2218 C C . MET A 1 279 ? -60.170 -20.589 2.894 1.00 38.19 279 MET A C 1
ATOM 2220 O O . MET A 1 279 ? -59.516 -21.296 2.135 1.00 38.19 279 MET A O 1
ATOM 2224 N N . VAL A 1 280 ? -59.648 -20.058 4.005 1.00 42.81 280 VAL A N 1
ATOM 2225 C CA . VAL A 1 280 ? -58.414 -20.481 4.696 1.00 42.81 280 VAL A CA 1
ATOM 2226 C C . VAL A 1 280 ? -57.201 -20.696 3.773 1.00 42.81 280 VAL A C 1
ATOM 2228 O O . VAL A 1 280 ? -56.630 -21.783 3.693 1.00 42.81 280 VAL A O 1
ATOM 2231 N N . SER A 1 281 ? -56.732 -19.639 3.102 1.00 45.09 281 SER A N 1
ATOM 2232 C CA . SER A 1 281 ? -55.423 -19.697 2.442 1.00 45.09 281 SER A CA 1
ATOM 2233 C C . SER A 1 281 ? -54.319 -19.808 3.509 1.00 45.09 281 SER A C 1
ATOM 2235 O O . SER A 1 281 ? -53.937 -18.811 4.137 1.00 45.09 281 SER A O 1
ATOM 2237 N N . VAL A 1 282 ? -53.802 -21.016 3.738 1.00 47.66 282 VAL A N 1
ATOM 2238 C CA . VAL A 1 282 ? -52.578 -21.234 4.519 1.00 47.66 282 VAL A CA 1
ATOM 2239 C C . VAL A 1 282 ? -51.483 -20.351 3.920 1.00 47.66 282 VAL A C 1
ATOM 2241 O O . VAL A 1 282 ? -51.267 -20.345 2.709 1.00 47.66 282 VAL A O 1
ATOM 2244 N N . ASN A 1 283 ? -50.828 -19.549 4.762 1.00 62.56 283 ASN A N 1
ATOM 2245 C CA . ASN A 1 283 ? -49.794 -18.600 4.357 1.00 62.56 283 ASN A CA 1
ATOM 2246 C C . ASN A 1 283 ? -48.582 -19.345 3.771 1.00 62.56 283 ASN A C 1
ATOM 2248 O O . ASN A 1 283 ? -47.636 -19.659 4.491 1.00 62.56 283 ASN A O 1
ATOM 2252 N N . SER A 1 284 ? -48.608 -19.623 2.469 1.00 64.94 284 SER A N 1
ATOM 2253 C CA . SER A 1 284 ? -47.558 -20.352 1.751 1.00 64.94 284 SER A CA 1
ATOM 2254 C C . SER A 1 284 ? -46.189 -19.688 1.897 1.00 64.94 284 SER A C 1
ATOM 2256 O O . SER A 1 284 ? -45.182 -20.382 2.012 1.00 64.94 284 SER A O 1
ATOM 2258 N N . TRP A 1 285 ? -46.146 -18.355 1.988 1.00 55.28 285 TRP A N 1
ATOM 2259 C CA . TRP A 1 285 ? -44.907 -17.607 2.188 1.00 55.28 285 TRP A CA 1
ATOM 2260 C C . TRP A 1 285 ? -44.379 -17.718 3.621 1.00 55.28 285 TRP A C 1
ATOM 2262 O O . TRP A 1 285 ? -43.189 -17.946 3.822 1.00 55.28 285 TRP A O 1
ATOM 2272 N N . GLY A 1 286 ? -45.260 -17.632 4.621 1.00 71.75 286 GLY A N 1
ATOM 2273 C CA . GLY A 1 286 ? -44.907 -17.864 6.024 1.00 71.75 286 GLY A CA 1
ATOM 2274 C C . GLY A 1 286 ? -44.405 -19.289 6.260 1.00 71.75 286 GLY A C 1
ATOM 2275 O O . GLY A 1 286 ? -43.378 -19.477 6.906 1.00 71.75 286 GLY A O 1
ATOM 2276 N N . VAL A 1 287 ? -45.067 -20.284 5.659 1.00 71.50 287 VAL A N 1
ATOM 2277 C CA . VAL A 1 287 ? -44.625 -21.687 5.684 1.00 71.50 287 VAL A CA 1
ATOM 2278 C C . VAL A 1 287 ? -43.284 -21.840 4.966 1.00 71.50 287 VAL A C 1
ATOM 2280 O O . VAL A 1 287 ? -42.373 -22.461 5.508 1.00 71.50 287 VAL A O 1
ATOM 2283 N N . TYR A 1 288 ? -43.112 -21.228 3.792 1.00 76.19 288 TYR A N 1
ATOM 2284 C CA . TYR A 1 288 ? -41.841 -21.252 3.069 1.00 76.19 288 TYR A CA 1
ATOM 2285 C C . TYR A 1 288 ? -40.697 -20.648 3.895 1.00 76.19 288 TYR A C 1
ATOM 2287 O O . TYR A 1 288 ? -39.648 -21.279 4.024 1.00 76.19 288 TYR A O 1
ATOM 2295 N N . GLN A 1 289 ? -40.891 -19.475 4.511 1.00 76.81 289 GLN A N 1
ATOM 2296 C CA . GLN A 1 289 ? -39.876 -18.857 5.368 1.00 76.81 289 GLN A CA 1
ATOM 2297 C C . GLN A 1 289 ? -39.595 -19.695 6.615 1.00 76.81 289 GLN A C 1
ATOM 2299 O O . GLN A 1 289 ? -38.430 -19.892 6.951 1.00 76.81 289 GLN A O 1
ATOM 2304 N N . ALA A 1 290 ? -40.623 -20.265 7.251 1.00 79.56 290 ALA A N 1
ATOM 2305 C CA . ALA A 1 290 ? -40.451 -21.167 8.387 1.00 79.56 290 ALA A CA 1
ATOM 2306 C C . ALA A 1 290 ? -39.614 -22.401 8.009 1.00 79.56 290 ALA A C 1
ATOM 2308 O O . ALA A 1 290 ? -38.673 -22.753 8.720 1.00 79.56 290 ALA A O 1
ATOM 2309 N N . VAL A 1 291 ? -39.886 -23.018 6.853 1.00 78.88 291 VAL A N 1
ATOM 2310 C CA . VAL A 1 291 ? -39.112 -24.158 6.333 1.00 78.88 291 VAL A CA 1
ATOM 2311 C C . VAL A 1 291 ? -37.677 -23.748 5.989 1.00 78.88 291 VAL A C 1
ATOM 2313 O O . VAL A 1 291 ? -36.731 -24.477 6.299 1.00 78.88 291 VAL A O 1
ATOM 2316 N N . ARG A 1 292 ? -37.481 -22.570 5.385 1.00 81.44 292 ARG A N 1
ATOM 2317 C CA . ARG A 1 292 ? -36.149 -22.041 5.053 1.00 81.44 292 ARG A CA 1
ATOM 2318 C C . ARG A 1 292 ? -35.327 -21.768 6.314 1.00 81.44 292 ARG A C 1
ATOM 2320 O O . ARG A 1 292 ? -34.151 -22.127 6.364 1.00 81.44 292 ARG A O 1
ATOM 2327 N N . TRP A 1 293 ? -35.962 -21.214 7.345 1.00 83.38 293 TRP A N 1
ATOM 2328 C CA . TRP A 1 293 ? -35.352 -20.952 8.646 1.00 83.38 293 TRP A CA 1
ATOM 2329 C C . TRP A 1 293 ? -35.024 -22.241 9.403 1.00 83.38 293 TRP A C 1
ATOM 2331 O O . TRP A 1 293 ? -33.933 -22.371 9.953 1.00 83.38 293 TRP A O 1
ATOM 2341 N N . LEU A 1 294 ? -35.899 -23.249 9.338 1.00 86.44 294 LEU A N 1
ATOM 2342 C CA . LEU A 1 294 ? -35.635 -24.594 9.863 1.00 86.44 294 LEU A CA 1
ATOM 2343 C C . LEU A 1 294 ? -34.428 -25.259 9.187 1.00 86.44 294 LEU A C 1
ATOM 2345 O O . LEU A 1 294 ? -33.608 -25.867 9.876 1.00 86.44 294 LEU A O 1
ATOM 2349 N N . ARG A 1 295 ? -34.271 -25.118 7.861 1.00 82.44 295 ARG A N 1
ATOM 2350 C CA . ARG A 1 295 ? -33.085 -25.623 7.142 1.00 82.44 295 ARG A CA 1
ATOM 2351 C C . ARG A 1 295 ? -31.800 -24.939 7.608 1.00 82.44 295 ARG A C 1
ATOM 2353 O O . ARG A 1 295 ? -30.829 -25.632 7.901 1.00 82.44 295 ARG A O 1
ATOM 2360 N N . TRP A 1 296 ? -31.809 -23.612 7.728 1.00 80.25 296 TRP A N 1
ATOM 2361 C CA . TRP A 1 296 ? -30.667 -22.844 8.240 1.00 80.25 296 TRP A CA 1
ATOM 2362 C C . TRP A 1 296 ? -30.313 -23.219 9.681 1.00 80.25 296 TRP A C 1
ATOM 2364 O O . TRP A 1 296 ? -29.156 -23.505 9.981 1.00 80.25 296 TRP A O 1
ATOM 2374 N N . LYS A 1 297 ? -31.314 -23.314 10.563 1.00 87.62 297 LYS A N 1
ATOM 2375 C CA . LYS A 1 297 ? -31.129 -23.746 11.954 1.00 87.62 297 LYS A CA 1
ATOM 2376 C C . LYS A 1 297 ? -30.514 -25.146 12.035 1.00 87.62 297 LYS A C 1
ATOM 2378 O O . LYS A 1 297 ? -29.625 -25.369 12.849 1.00 87.62 297 LYS A O 1
ATOM 2383 N N . ARG A 1 298 ? -30.942 -26.078 11.176 1.00 85.50 298 ARG A N 1
ATOM 2384 C CA . ARG A 1 298 ? -30.370 -27.433 11.098 1.00 85.50 298 ARG A CA 1
ATOM 2385 C C . ARG A 1 298 ? -28.913 -27.419 10.637 1.00 85.50 298 ARG A C 1
ATOM 2387 O O . ARG A 1 298 ? -28.104 -28.141 11.204 1.00 85.50 298 ARG A O 1
ATOM 2394 N N . PHE A 1 299 ? -28.575 -26.589 9.651 1.00 81.56 299 PHE A N 1
ATOM 2395 C CA . PHE A 1 299 ? -27.197 -26.430 9.183 1.00 81.56 299 PHE A CA 1
ATOM 2396 C C . PHE A 1 299 ? -26.284 -25.891 10.295 1.00 81.56 299 PHE A C 1
ATOM 2398 O O . PHE A 1 299 ? -25.234 -26.468 10.568 1.00 81.56 299 PHE A O 1
ATOM 2405 N N . LEU A 1 300 ? -26.731 -24.855 11.012 1.00 80.50 300 LEU A N 1
ATOM 2406 C CA . LEU A 1 300 ? -26.011 -24.297 12.160 1.00 80.50 300 LEU A CA 1
ATOM 2407 C C . LEU A 1 300 ? -25.859 -25.315 13.301 1.00 80.50 300 LEU A C 1
ATOM 2409 O O . LEU A 1 300 ? -24.777 -25.444 13.866 1.00 80.50 300 LEU A O 1
ATOM 2413 N N . LEU A 1 301 ? -26.909 -26.081 13.611 1.00 83.00 301 LEU A N 1
ATOM 2414 C CA . LEU A 1 301 ? -26.843 -27.137 14.625 1.00 83.00 301 LEU A CA 1
ATOM 2415 C C . LEU A 1 301 ? -25.893 -28.273 14.227 1.00 83.00 301 LEU A C 1
ATOM 2417 O O . LEU A 1 301 ? -25.192 -28.780 15.095 1.00 83.00 301 LEU A O 1
ATOM 2421 N N . ASN A 1 302 ? -25.812 -28.640 12.945 1.00 78.06 302 ASN A N 1
ATOM 2422 C CA . ASN A 1 302 ? -24.842 -29.631 12.468 1.00 78.06 302 ASN A CA 1
ATOM 2423 C C . ASN A 1 302 ? -23.395 -29.137 12.598 1.00 78.06 302 ASN A C 1
ATOM 2425 O O . ASN A 1 302 ? -22.535 -29.918 12.995 1.00 78.06 302 ASN A O 1
ATOM 2429 N N . LEU A 1 303 ? -23.125 -27.853 12.334 1.00 74.94 303 LEU A N 1
ATOM 2430 C CA . LEU A 1 303 ? -21.801 -27.261 12.572 1.00 74.94 303 LEU A CA 1
ATOM 2431 C C . LEU A 1 303 ? -21.430 -27.279 14.064 1.00 74.94 303 LEU A C 1
ATOM 2433 O O . LEU A 1 303 ? -20.286 -27.555 14.420 1.00 74.94 303 LEU A O 1
ATOM 2437 N N . VAL A 1 304 ? -22.401 -27.025 14.948 1.00 70.94 304 VAL A N 1
ATOM 2438 C CA . VAL A 1 304 ? -22.203 -27.109 16.404 1.00 70.94 304 VAL A CA 1
ATOM 2439 C C . VAL A 1 304 ? -22.016 -28.560 16.863 1.00 70.94 304 VAL A C 1
ATOM 2441 O O . VAL A 1 304 ? -21.154 -28.822 17.699 1.00 70.94 304 VAL A O 1
ATOM 2444 N N . ALA A 1 305 ? -22.765 -29.510 16.298 1.00 62.94 305 ALA A N 1
ATOM 2445 C CA . ALA A 1 305 ? -22.630 -30.933 16.603 1.00 62.94 305 ALA A CA 1
ATOM 2446 C C . ALA A 1 305 ? -21.286 -31.501 16.117 1.00 62.94 305 ALA A C 1
ATOM 2448 O O . ALA A 1 305 ? -20.641 -32.238 16.856 1.00 62.94 305 ALA A O 1
ATOM 2449 N N . GLN A 1 306 ? -20.796 -31.095 14.938 1.00 57.69 306 GLN A N 1
ATOM 2450 C CA . GLN A 1 306 ? -19.445 -31.448 14.479 1.00 57.69 306 GLN A CA 1
ATOM 2451 C C . GLN A 1 306 ? -18.344 -30.874 15.376 1.00 57.69 306 GLN A C 1
ATOM 2453 O O . GLN A 1 306 ? -17.288 -31.486 15.503 1.00 57.69 306 GLN A O 1
ATOM 2458 N N . LYS A 1 307 ? -18.589 -29.745 16.051 1.00 55.97 307 LYS A N 1
ATOM 2459 C CA . LYS A 1 307 ? -17.674 -29.213 17.072 1.00 55.97 307 LYS A CA 1
ATOM 2460 C C . LYS A 1 307 ? -17.795 -29.894 18.442 1.00 55.97 307 LYS A C 1
ATOM 2462 O O . LYS A 1 307 ? -17.034 -29.547 19.342 1.00 55.97 307 LYS A O 1
ATOM 2467 N N . ARG A 1 308 ? -18.697 -30.865 18.626 1.00 42.56 308 ARG A N 1
ATOM 2468 C CA . ARG A 1 308 ? -18.765 -31.689 19.843 1.00 42.56 308 ARG A CA 1
ATOM 2469 C C . ARG A 1 308 ? -18.719 -33.186 19.527 1.00 42.56 308 ARG A C 1
ATOM 2471 O O . ARG A 1 308 ? -19.744 -33.863 19.551 1.00 42.56 308 ARG A O 1
ATOM 2478 N N . PRO A 1 309 ? -17.500 -33.719 19.386 1.00 44.16 309 PRO A N 1
ATOM 2479 C CA . PRO A 1 309 ? -17.169 -34.980 20.032 1.00 44.16 309 PRO A CA 1
ATOM 2480 C C . PRO A 1 309 ? -15.868 -34.850 20.844 1.00 44.16 309 PRO A C 1
ATOM 2482 O O . PRO A 1 309 ? -14.779 -34.726 20.299 1.00 44.16 309 PRO A O 1
ATOM 2485 N N . GLY A 1 310 ? -15.989 -34.916 22.172 1.00 39.00 310 GLY A N 1
ATOM 2486 C CA . GLY A 1 310 ? -15.041 -35.693 22.974 1.00 39.00 310 GLY A CA 1
ATOM 2487 C C . GLY A 1 310 ? -13.651 -35.141 23.306 1.00 39.00 310 GLY A C 1
ATOM 2488 O O . GLY A 1 310 ? -12.812 -35.949 23.682 1.00 39.00 310 GLY A O 1
ATOM 2489 N N . VAL A 1 311 ? -13.380 -33.831 23.286 1.00 39.50 311 VAL A N 1
ATOM 2490 C CA . VAL A 1 311 ? -12.166 -33.299 23.956 1.00 39.50 311 VAL A CA 1
ATOM 2491 C C . VAL A 1 311 ? -12.503 -32.872 25.385 1.00 39.50 311 VAL A C 1
ATOM 2493 O O . VAL A 1 311 ? -12.405 -31.716 25.780 1.00 39.50 311 VAL A O 1
ATOM 2496 N N . THR A 1 312 ? -12.954 -33.846 26.167 1.00 36.28 312 THR A N 1
ATOM 2497 C CA . THR A 1 312 ? -12.901 -33.818 27.630 1.00 36.28 312 THR A CA 1
ATOM 2498 C C . THR A 1 312 ? -12.051 -34.998 28.070 1.00 36.28 312 THR A C 1
ATOM 2500 O O . THR A 1 312 ? -12.576 -35.969 28.599 1.00 36.28 312 THR A O 1
ATOM 2503 N N . SER A 1 313 ? -10.749 -34.956 27.788 1.00 32.16 313 SER A N 1
ATOM 2504 C CA . SER A 1 313 ? -9.755 -35.613 28.637 1.00 32.16 313 SER A CA 1
ATOM 2505 C C . SER A 1 313 ? -8.344 -35.169 28.252 1.00 32.16 313 SER A C 1
ATOM 2507 O O . SER A 1 313 ? -7.917 -35.370 27.122 1.00 32.16 313 SER A O 1
ATOM 2509 N N . ALA A 1 314 ? -7.645 -34.591 29.228 1.00 30.89 314 ALA A N 1
ATOM 2510 C CA . ALA A 1 314 ? -6.191 -34.460 29.313 1.00 30.89 314 ALA A CA 1
ATOM 2511 C C . ALA A 1 314 ? -5.461 -33.541 28.312 1.00 30.89 314 ALA A C 1
ATOM 2513 O O . ALA A 1 314 ? -4.805 -34.023 27.399 1.00 30.89 314 ALA A O 1
ATOM 2514 N N . MET A 1 315 ? -5.430 -32.228 28.588 1.00 28.77 315 MET A N 1
ATOM 2515 C CA . MET A 1 315 ? -4.152 -31.481 28.581 1.00 28.77 315 MET A CA 1
ATOM 2516 C C . MET A 1 315 ? -4.243 -30.110 29.278 1.00 28.77 315 MET A C 1
ATOM 2518 O O . MET A 1 315 ? -3.786 -29.084 28.786 1.00 28.77 315 MET A O 1
ATOM 2522 N N . THR A 1 316 ? -4.792 -30.067 30.490 1.00 37.56 316 THR A N 1
ATOM 2523 C CA . THR A 1 316 ? -4.333 -29.074 31.470 1.00 37.56 316 THR A CA 1
ATOM 2524 C C . THR A 1 316 ? -2.909 -29.455 31.869 1.00 37.56 316 THR A C 1
ATOM 2526 O O . THR A 1 316 ? -2.776 -30.309 32.736 1.00 37.56 316 THR A O 1
ATOM 2529 N N . GLN A 1 317 ? -1.881 -28.915 31.197 1.00 34.19 317 GLN A N 1
ATOM 2530 C CA . GLN A 1 317 ? -0.498 -28.715 31.700 1.00 34.19 317 GLN A CA 1
ATOM 2531 C C . GLN A 1 317 ? 0.519 -28.524 30.560 1.00 34.19 317 GLN A C 1
ATOM 2533 O O . GLN A 1 317 ? 1.485 -29.259 30.484 1.00 34.19 317 GLN A O 1
ATOM 2538 N N . TRP A 1 318 ? 0.385 -27.527 29.686 1.00 30.91 318 TRP A N 1
ATOM 2539 C CA . TRP A 1 318 ? 1.564 -27.047 28.946 1.00 30.91 318 TRP A CA 1
ATOM 2540 C C . TRP A 1 318 ? 1.605 -25.525 29.019 1.00 30.91 318 TRP A C 1
ATOM 2542 O O . TRP A 1 318 ? 1.024 -24.812 28.210 1.00 30.91 318 TRP A O 1
ATOM 2552 N N . LYS A 1 319 ? 2.267 -25.043 30.073 1.00 32.59 319 LYS A N 1
ATOM 2553 C CA . LYS A 1 319 ? 2.710 -23.661 30.242 1.00 32.59 319 LYS A CA 1
ATOM 2554 C C . LYS A 1 319 ? 4.229 -23.678 30.029 1.00 32.59 319 LYS A C 1
ATOM 2556 O O . LYS A 1 319 ? 4.945 -23.950 30.989 1.00 32.59 319 LYS A O 1
ATOM 2561 N N . PRO A 1 320 ? 4.749 -23.471 28.809 1.00 40.44 320 PRO A N 1
ATOM 2562 C CA . PRO A 1 320 ? 6.172 -23.270 28.625 1.00 40.44 320 PRO A CA 1
ATOM 2563 C C . PRO A 1 320 ? 6.458 -21.788 28.868 1.00 40.44 320 PRO A C 1
ATOM 2565 O O . PRO A 1 320 ? 6.247 -20.941 28.005 1.00 40.44 320 PRO A O 1
ATOM 2568 N N . ALA A 1 321 ? 6.895 -21.471 30.083 1.00 35.22 321 ALA A N 1
ATOM 2569 C CA . ALA A 1 321 ? 7.690 -20.279 30.314 1.00 35.22 321 ALA A CA 1
ATOM 2570 C C . ALA A 1 321 ? 9.117 -20.616 29.871 1.00 35.22 321 ALA A C 1
ATOM 2572 O O . ALA A 1 321 ? 9.854 -21.238 30.625 1.00 35.22 321 ALA A O 1
ATOM 2573 N N . TYR A 1 322 ? 9.479 -20.258 28.642 1.00 38.50 322 TYR A N 1
ATOM 2574 C CA . TYR A 1 322 ? 10.878 -20.097 28.267 1.00 38.50 322 TYR A CA 1
ATOM 2575 C C . TYR A 1 322 ? 11.007 -18.815 27.458 1.00 38.50 322 TYR A C 1
ATOM 2577 O O . TYR A 1 322 ? 10.585 -18.722 26.306 1.00 38.50 322 TYR A O 1
ATOM 2585 N N . GLU A 1 323 ? 11.556 -17.818 28.141 1.00 36.72 323 GLU A N 1
ATOM 2586 C CA . GLU A 1 323 ? 12.221 -16.659 27.570 1.00 36.72 323 GLU A CA 1
ATOM 2587 C C . GLU A 1 323 ? 13.197 -17.150 26.495 1.00 36.72 323 GLU A C 1
ATOM 2589 O O . GLU A 1 323 ? 14.193 -17.804 26.800 1.00 36.72 323 GLU A O 1
ATOM 2594 N N . VAL A 1 324 ? 12.901 -16.876 25.224 1.00 40.59 324 VAL A N 1
ATOM 2595 C CA . VAL A 1 324 ? 13.907 -16.998 24.169 1.00 40.59 324 VAL A CA 1
ATOM 2596 C C . VAL A 1 324 ? 14.619 -15.662 24.101 1.00 40.59 324 VAL A C 1
ATOM 2598 O O . VAL A 1 324 ? 14.101 -14.658 23.616 1.00 40.59 324 VAL A O 1
ATOM 2601 N N . THR A 1 325 ? 15.802 -15.706 24.686 1.00 40.03 325 THR A N 1
ATOM 2602 C CA . THR A 1 325 ? 16.891 -14.751 24.659 1.00 40.03 325 THR A CA 1
ATOM 2603 C C . THR A 1 325 ? 16.990 -14.011 23.330 1.00 40.03 325 THR A C 1
ATOM 2605 O O . THR A 1 325 ? 17.004 -14.604 22.251 1.00 40.03 325 THR A O 1
ATOM 2608 N N . SER A 1 326 ? 17.109 -12.696 23.457 1.00 39.38 326 SER A N 1
ATOM 2609 C CA . SER A 1 326 ? 17.554 -11.724 22.471 1.00 39.38 326 SER A CA 1
ATOM 2610 C C . SER A 1 326 ? 18.576 -12.318 21.495 1.00 39.38 326 SER A C 1
ATOM 2612 O O . SER A 1 326 ? 19.701 -12.637 21.878 1.00 39.38 326 SER A O 1
ATOM 2614 N N . LEU A 1 327 ? 18.192 -12.442 20.224 1.00 37.81 327 LEU A N 1
ATOM 2615 C CA . LEU A 1 327 ? 19.116 -12.714 19.127 1.00 37.81 327 LEU A CA 1
ATOM 2616 C C . LEU A 1 327 ? 19.993 -11.476 18.920 1.00 37.81 327 LEU A C 1
ATOM 2618 O O . LEU A 1 327 ? 19.630 -10.530 18.224 1.00 37.81 327 LEU A O 1
ATOM 2622 N N . THR A 1 328 ? 21.162 -11.488 19.550 1.00 41.66 328 THR A N 1
ATOM 2623 C CA . THR A 1 328 ? 22.320 -10.695 19.150 1.00 41.66 328 THR A CA 1
ATOM 2624 C C . THR A 1 328 ? 22.747 -11.151 17.758 1.00 41.66 328 THR A C 1
ATOM 2626 O O . THR A 1 328 ? 23.480 -12.125 17.595 1.00 41.66 328 THR A O 1
ATOM 2629 N N . VAL A 1 329 ? 22.261 -10.463 16.723 1.00 39.69 329 VAL A N 1
ATOM 2630 C CA . VAL A 1 329 ? 22.797 -10.623 15.370 1.00 39.69 329 VAL A CA 1
ATOM 2631 C C . VAL A 1 329 ? 24.183 -9.988 15.360 1.00 39.69 329 VAL A C 1
ATOM 2633 O O . VAL A 1 329 ? 24.345 -8.769 15.385 1.00 39.69 329 VAL A O 1
ATOM 2636 N N . PHE A 1 330 ? 25.176 -10.867 15.424 1.00 35.56 330 PHE A N 1
ATOM 2637 C CA . PHE A 1 330 ? 26.588 -10.563 15.305 1.00 35.56 330 PHE A CA 1
ATOM 2638 C C . PHE A 1 330 ? 26.914 -9.937 13.946 1.00 35.56 330 PHE A C 1
ATOM 2640 O O . PHE A 1 330 ? 26.446 -10.377 12.900 1.00 35.56 330 PHE A O 1
ATOM 2647 N N . GLN A 1 331 ? 27.784 -8.937 14.039 1.00 34.94 331 GLN A N 1
ATOM 2648 C CA . GLN A 1 331 ? 28.735 -8.441 13.050 1.00 34.94 331 GLN A CA 1
ATOM 2649 C C . GLN A 1 331 ? 28.990 -9.357 11.840 1.00 34.94 331 GLN A C 1
ATOM 2651 O O . GLN A 1 331 ? 29.553 -10.447 11.980 1.00 34.94 331 GLN A O 1
ATOM 2656 N N . LYS A 1 332 ? 28.750 -8.810 10.646 1.00 36.25 332 LYS A N 1
ATOM 2657 C CA . LYS A 1 332 ? 29.786 -8.712 9.617 1.00 36.25 332 LYS A CA 1
ATOM 2658 C C . LYS A 1 332 ? 29.568 -7.486 8.744 1.00 36.25 332 LYS A C 1
ATOM 2660 O O . LYS A 1 332 ? 28.385 -7.186 8.474 1.00 36.25 332 LYS A O 1
#

Radius of gyration: 71.15 Å; chains: 1; bounding box: 238×44×117 Å

Foldseek 3Di:
DVVVVVVVVVVVVVVVVVVVVVVVVVVVVVVVVVVVVVVVVVVVVVVVVVVVVVVVVVVVVVVVVVVVVVVVVVVVVVVVVVVVVVVVVVVVVVVVVVVVVVVVVVVVVVVVVVVVVVVVVVVVVVVVVVCVVVVVVVVVVVVVVVVVVVVVVCVVVVVVVVVVVVVVVVLVVVLVVLVVVCVPDDPPPSVVVSVVSVVVVVVVVVVVVVVVVVVVVVVVVVVVVVVVVVVVVVVVVLVVVVVCVPPPDPDPQDPVVVVVVVCVSVPCPPDPPCPPDDDDDDPPVVVVVVVVVVVVVVVVVVVVVVVDDDPPDDDPDDDDPDDDDDPPPDDD